Protein AF-A0A2Z1CH87-F1 (afdb_monomer)

Secondary structure (DSSP, 8-state):
---EEEEEEEPPTT-B-TTT--B--SSEEEEEE-TT--EEEE-HHHHHHHH-S-SSPPEESGGGGGGGBPPP----------------------------PPPPPPPHHHHHHHHHIIIII-TT-TT---HHHHHHHHHHHHHS---HHHHHHHHHHHHHHHHTTBTTSHHHHHHHHHHHHHHHHHHHTS-GGGTHHHHHHHHHHHHHS---HHHHHHHHHHHHHHTTT-TT-PPB-TTTTTT-B--HHHH--GGG--

Mean predicted aligned error: 9.62 Å

pLDDT: mean 85.05, std 17.97, range [31.58, 98.12]

Solvent-accessible surface area (backbone atoms only — not comparable to full-atom values): 15330 Å² total; per-residue (Å²): 136,66,68,43,87,61,30,29,32,67,47,61,90,86,32,42,18,74,86,78,67,44,75,54,86,56,67,56,39,35,35,29,28,40,88,89,65,54,76,47,39,28,47,73,70,56,40,42,71,77,62,44,76,73,93,58,87,64,52,57,56,53,65,26,39,59,66,29,42,46,79,75,80,72,81,79,76,87,82,78,86,88,82,87,86,80,90,82,82,93,73,94,74,90,82,77,91,73,68,85,74,75,79,76,69,63,56,69,70,56,46,52,50,49,39,46,44,32,68,73,61,34,75,86,29,58,81,40,64,47,74,69,45,49,50,44,46,51,41,28,73,74,70,74,46,60,60,66,68,62,48,50,54,50,21,51,50,38,50,52,21,47,76,62,33,23,36,74,6,67,67,39,48,41,33,45,46,11,47,48,51,54,42,51,54,54,40,74,76,34,60,81,95,66,24,61,67,49,52,51,51,48,54,44,32,28,62,59,45,49,59,53,46,70,54,38,47,51,50,43,60,56,41,58,64,48,41,76,76,38,87,83,60,73,60,56,34,40,64,66,41,66,83,54,34,76,56,69,86,75,69,62,62,86,82,78,76,123

Radius of gyration: 22.24 Å; Cα contacts (8 Å, |Δi|>4): 314; chains: 1; bounding box: 58×67×50 Å

Organism: Pseudomonas putida (NCBI:txid303)

Foldseek 3Di:
DDKEWAAKDAADPQAAAPQPRHGDPDRIFTWIADPVRDIGTHHPVRCCVRHNDHPDDGHHLHCLLVLFFDDDPPPDPDDDDDDDDDDDDDDDDDDDPDDPPQDDFDDLVLLLSLLCLLPPQLPLAPPSDDPLSVVQPVCCVVPVDGDPVSSRVSSVVLSVCVVQLALSHSLLSSNLSSVLVLLVVLLVQDDPVPNVLSVVVNNCCSLQSDDALVSLVVVQVSCVVVCVVDVPNGNTHSCSSPSHDYDPVSVDDPVPPD

Sequence (258 aa):
MTWSYLRRDFLPPLAICTFCRRPLHSEKGIVITDEDGTEAFAGPSCAKKHLGQPEERLLDVSRLALLVVAEEPALHNESAPSKASPTPEIGAGTSPTSRPQRPPLPPIDEVVQYVRLRCEAMNGFKFAVSKVLKLAHVEYKQSGEIEDDLRKQIGGAMRNAAANKSVLSPINVKRCIGLNHWLVEAVQHTSKDRREFLEQMQVHLHRFWMLTPKQMAAINRWGQHIRKRIDDFPLLDEEAFSGVILPEFMQRNPSSRR

Structure (mmCIF, N/CA/C/O backbone):
data_AF-A0A2Z1CH87-F1
#
_entry.id   AF-A0A2Z1CH87-F1
#
loop_
_atom_site.group_PDB
_atom_site.id
_atom_site.type_symbol
_atom_site.label_atom_id
_atom_site.label_alt_id
_atom_site.label_comp_id
_atom_site.label_asym_id
_atom_site.label_entity_id
_atom_site.label_seq_id
_atom_site.pdbx_PDB_ins_code
_atom_site.Cartn_x
_atom_site.Cartn_y
_atom_site.Cartn_z
_atom_site.occupancy
_atom_site.B_iso_or_equiv
_atom_site.auth_seq_id
_atom_site.auth_comp_id
_atom_site.auth_asym_id
_atom_site.auth_atom_id
_atom_site.pdbx_PDB_model_num
ATOM 1 N N . MET A 1 1 ? -20.993 -19.531 8.696 1.00 60.53 1 MET A N 1
ATOM 2 C CA . MET A 1 1 ? -19.877 -18.686 8.232 1.00 60.53 1 MET A CA 1
ATOM 3 C C . MET A 1 1 ? -20.413 -17.290 8.018 1.00 60.53 1 MET A C 1
ATOM 5 O O . MET A 1 1 ? -21.144 -17.063 7.054 1.00 60.53 1 MET A O 1
ATOM 9 N N . THR A 1 2 ? -20.125 -16.403 8.961 1.00 85.75 2 THR A N 1
ATOM 10 C CA . THR A 1 2 ? -20.504 -14.994 8.882 1.00 85.75 2 THR A CA 1
ATOM 11 C C . THR A 1 2 ? -19.390 -14.263 8.148 1.00 85.75 2 THR A C 1
ATOM 13 O O . THR A 1 2 ? -18.242 -14.291 8.576 1.00 85.75 2 THR A O 1
ATOM 16 N N . TRP A 1 3 ? -19.712 -13.672 7.003 1.00 93.12 3 TRP A N 1
ATOM 17 C CA . TRP A 1 3 ? -18.773 -12.842 6.251 1.00 93.12 3 TRP A CA 1
ATOM 18 C C . TRP A 1 3 ? -18.907 -11.390 6.708 1.00 93.12 3 TRP A C 1
ATOM 20 O O . TRP A 1 3 ? -20.005 -10.955 7.049 1.00 93.12 3 TRP A O 1
ATOM 30 N N . SER A 1 4 ? -17.823 -10.624 6.659 1.00 91.19 4 SER A N 1
ATOM 31 C CA . SER A 1 4 ? -17.822 -9.183 6.924 1.00 91.19 4 SER A CA 1
ATOM 32 C C . SER A 1 4 ? -17.003 -8.427 5.880 1.00 91.19 4 SER A C 1
ATOM 34 O O . SER A 1 4 ? -16.176 -8.996 5.160 1.00 91.19 4 SER A O 1
ATOM 36 N N . TYR A 1 5 ? -17.272 -7.127 5.742 1.00 92.25 5 TYR A N 1
ATOM 37 C CA . TYR A 1 5 ? -16.500 -6.275 4.847 1.00 92.25 5 TYR A CA 1
ATOM 38 C C . TYR A 1 5 ? -15.076 -6.092 5.372 1.00 92.25 5 TYR A C 1
ATOM 40 O O . TYR A 1 5 ? -14.892 -5.700 6.519 1.00 92.25 5 TYR A O 1
ATOM 48 N N . LEU A 1 6 ? -14.077 -6.275 4.506 1.00 89.38 6 LEU A N 1
ATOM 49 C CA . LEU A 1 6 ? -12.686 -5.999 4.850 1.00 89.38 6 LEU A CA 1
ATOM 50 C C . LEU A 1 6 ? -12.194 -4.727 4.153 1.00 89.38 6 LEU A C 1
ATOM 52 O O . LEU A 1 6 ? -11.954 -3.710 4.802 1.00 89.38 6 LEU A O 1
ATOM 56 N N . ARG A 1 7 ? -12.063 -4.739 2.825 1.00 91.88 7 ARG A N 1
ATOM 57 C CA . ARG A 1 7 ? -11.506 -3.611 2.054 1.00 91.88 7 ARG A CA 1
ATOM 58 C C . ARG A 1 7 ? -11.985 -3.620 0.605 1.00 91.88 7 ARG A C 1
ATOM 60 O O . ARG A 1 7 ? -12.669 -4.541 0.171 1.00 91.88 7 ARG A O 1
ATOM 67 N N . ARG A 1 8 ? -11.620 -2.592 -0.155 1.00 91.19 8 ARG A N 1
ATOM 68 C CA . ARG A 1 8 ? -11.620 -2.619 -1.619 1.00 91.19 8 ARG A CA 1
ATOM 69 C C . ARG A 1 8 ? -10.193 -2.780 -2.108 1.00 91.19 8 ARG A C 1
ATOM 71 O O . ARG A 1 8 ? -9.298 -2.089 -1.624 1.00 91.19 8 ARG A O 1
ATOM 78 N N . ASP A 1 9 ? -10.007 -3.681 -3.056 1.00 89.62 9 ASP A N 1
ATOM 79 C CA . ASP A 1 9 ? -8.691 -4.049 -3.564 1.00 89.62 9 ASP A CA 1
ATOM 80 C C . ASP A 1 9 ? -8.775 -4.454 -5.037 1.00 89.62 9 ASP A C 1
ATOM 82 O O . ASP A 1 9 ? -9.877 -4.607 -5.582 1.00 89.62 9 ASP A O 1
ATOM 86 N N . PHE A 1 10 ? -7.616 -4.621 -5.666 1.00 85.62 10 PHE A N 1
ATOM 87 C CA . PHE A 1 10 ? -7.523 -5.224 -6.988 1.00 85.62 10 PHE A CA 1
ATOM 88 C C . PHE A 1 10 ? -7.924 -6.697 -6.934 1.00 85.62 10 PHE A C 1
ATOM 90 O O . PHE A 1 10 ? -7.636 -7.416 -5.975 1.00 85.62 10 PHE A O 1
ATOM 97 N N . LEU A 1 11 ? -8.632 -7.136 -7.967 1.00 85.75 11 LEU A N 1
ATOM 98 C CA . LEU A 1 11 ? -9.073 -8.509 -8.110 1.00 85.75 11 LEU A CA 1
ATOM 99 C C . LEU A 1 11 ? -7.981 -9.327 -8.801 1.00 85.75 11 LEU A C 1
ATOM 101 O O . LEU A 1 11 ? -7.468 -8.898 -9.832 1.00 85.75 11 LEU A O 1
ATOM 105 N N . PRO A 1 12 ? -7.626 -10.512 -8.275 1.00 82.62 12 PRO A N 1
ATOM 106 C CA . PRO A 1 12 ? -6.734 -11.409 -8.990 1.00 82.62 12 PRO A CA 1
ATOM 107 C C . PRO A 1 12 ? -7.396 -11.911 -10.286 1.00 82.62 12 PRO A C 1
ATOM 109 O O . PRO A 1 12 ? -8.630 -11.911 -10.395 1.00 82.62 12 PRO A O 1
ATOM 112 N N . PRO A 1 13 ? -6.603 -12.420 -11.247 1.00 80.06 13 PRO A N 1
ATOM 113 C CA . PRO A 1 13 ? -7.143 -13.073 -12.429 1.00 80.06 13 PRO A CA 1
ATOM 114 C C . PRO A 1 13 ? -8.142 -14.167 -12.043 1.00 80.06 13 PRO A C 1
ATOM 116 O O . PRO A 1 13 ? -7.891 -14.956 -11.131 1.00 80.06 13 PRO A O 1
ATOM 119 N N . LEU A 1 14 ? -9.271 -14.222 -12.753 1.00 84.44 14 LEU A N 1
ATOM 120 C CA . LEU A 1 14 ? -10.351 -15.187 -12.509 1.00 84.44 14 LEU A CA 1
ATOM 121 C C . LEU A 1 14 ? -10.992 -15.072 -11.116 1.00 84.44 14 LEU A C 1
ATOM 123 O O . LEU A 1 14 ? -11.554 -16.051 -10.621 1.00 84.44 14 LEU A O 1
ATOM 127 N N . ALA A 1 15 ? -10.944 -13.899 -10.477 1.00 90.38 15 ALA A N 1
ATOM 128 C CA . ALA A 1 15 ? -11.674 -13.678 -9.238 1.00 90.38 15 ALA A CA 1
ATOM 129 C C . ALA A 1 15 ? -13.165 -14.003 -9.418 1.00 90.38 15 ALA A C 1
ATOM 131 O O . ALA A 1 15 ? -13.820 -13.556 -10.361 1.00 90.38 15 ALA A O 1
ATOM 132 N N . ILE A 1 16 ? -13.715 -14.778 -8.487 1.00 93.81 16 ILE A N 1
ATOM 133 C CA . ILE A 1 16 ? -15.114 -15.205 -8.494 1.00 93.81 16 ILE A CA 1
ATOM 134 C C . ILE A 1 16 ? -15.799 -14.648 -7.254 1.00 93.81 16 ILE A C 1
ATOM 136 O O . ILE A 1 16 ? -15.239 -14.650 -6.160 1.00 93.81 16 ILE A O 1
ATOM 140 N N . CYS A 1 17 ? -17.041 -14.197 -7.413 1.00 95.06 17 CYS A N 1
ATOM 141 C CA . CYS A 1 17 ? -17.840 -13.763 -6.279 1.00 95.06 17 CYS A CA 1
ATOM 142 C C . CYS A 1 17 ? -18.203 -14.947 -5.372 1.00 95.06 17 CYS A C 1
ATOM 144 O O . CYS A 1 17 ? -18.853 -15.893 -5.821 1.00 95.06 17 CYS A O 1
ATOM 146 N N . THR A 1 18 ? -17.905 -14.844 -4.076 1.00 95.81 18 THR A N 1
ATOM 147 C CA . THR A 1 18 ? -18.246 -15.852 -3.058 1.00 95.81 18 THR A CA 1
ATOM 148 C C . THR A 1 18 ? -19.737 -16.195 -3.032 1.00 95.81 18 THR A C 1
ATOM 150 O O . THR A 1 18 ? -20.098 -17.358 -2.869 1.00 95.81 18 THR A O 1
ATOM 153 N N . PHE A 1 19 ? -20.610 -15.203 -3.237 1.00 95.00 19 PHE A N 1
ATOM 154 C CA . PHE A 1 19 ? -22.057 -15.370 -3.077 1.00 95.00 19 PHE A CA 1
ATOM 155 C C . PHE A 1 19 ? -22.764 -15.911 -4.322 1.00 95.00 19 PHE A C 1
ATOM 157 O O . PHE A 1 19 ? -23.594 -16.806 -4.213 1.00 95.00 19 PHE A O 1
ATOM 164 N N . CYS A 1 20 ? -22.458 -15.378 -5.510 1.00 94.19 20 CYS A N 1
ATOM 165 C CA . CYS A 1 20 ? -23.157 -15.761 -6.744 1.00 94.19 20 CYS A CA 1
ATOM 166 C C . CYS A 1 20 ? -22.343 -16.678 -7.662 1.00 94.19 20 CYS A C 1
ATOM 168 O O . CYS A 1 20 ? -22.853 -17.089 -8.701 1.00 94.19 20 CYS A O 1
ATOM 170 N N . ARG A 1 21 ? -21.085 -16.974 -7.302 1.00 94.88 21 ARG A N 1
ATOM 171 C CA . ARG A 1 21 ? -20.146 -17.826 -8.052 1.00 94.88 21 ARG A CA 1
ATOM 172 C C . ARG A 1 21 ? -19.890 -17.390 -9.499 1.00 94.88 21 ARG A C 1
ATOM 174 O O . ARG A 1 21 ? -19.328 -18.150 -10.279 1.00 94.88 21 ARG A O 1
ATOM 181 N N . ARG A 1 22 ? -20.255 -16.156 -9.858 1.00 93.38 22 ARG A N 1
ATOM 182 C CA . ARG A 1 22 ? -19.950 -15.567 -11.166 1.00 93.38 22 ARG A CA 1
ATOM 183 C C . ARG A 1 22 ? -18.559 -14.926 -11.160 1.00 93.38 22 ARG A C 1
ATOM 185 O O . ARG A 1 22 ? -18.167 -14.391 -10.114 1.00 93.38 22 ARG A O 1
ATOM 192 N N . PRO A 1 23 ? -17.846 -14.932 -12.300 1.00 92.38 23 PRO A N 1
ATOM 193 C CA . PRO A 1 23 ? -16.618 -14.166 -12.460 1.00 92.38 23 PRO A CA 1
ATOM 194 C C . PRO A 1 23 ? -16.848 -12.678 -12.178 1.00 92.38 23 PRO A C 1
ATOM 196 O O . PRO A 1 23 ? -17.880 -12.108 -12.543 1.00 92.38 23 PRO A O 1
ATOM 199 N N . LEU A 1 24 ? -15.887 -12.055 -11.507 1.00 91.38 24 LEU A N 1
ATOM 200 C CA . LEU A 1 24 ? -15.832 -10.617 -11.305 1.00 91.38 24 LEU A CA 1
ATOM 201 C C . LEU A 1 24 ? -14.995 -10.018 -12.436 1.00 91.38 24 LEU A C 1
ATOM 203 O O . LEU A 1 24 ? -13.806 -10.288 -12.540 1.00 91.38 24 LEU A O 1
ATOM 207 N N . HIS A 1 25 ? -15.645 -9.236 -13.297 1.00 82.19 25 HIS A N 1
ATOM 208 C CA . HIS A 1 25 ? -15.020 -8.653 -14.489 1.00 82.19 25 HIS A CA 1
ATOM 209 C C . HIS A 1 25 ? -14.428 -7.259 -14.260 1.00 82.19 25 HIS A C 1
ATOM 211 O O . HIS A 1 25 ? -13.756 -6.735 -15.138 1.00 82.19 25 HIS A O 1
ATOM 217 N N . SER A 1 26 ? -14.703 -6.631 -13.115 1.00 80.88 26 SER A N 1
ATOM 218 C CA . SER A 1 26 ? -14.025 -5.392 -12.743 1.00 80.88 26 SER A CA 1
ATOM 219 C C . SER A 1 26 ? -12.602 -5.696 -12.279 1.00 80.88 26 SER A C 1
ATOM 221 O O . SER A 1 26 ? -12.363 -6.726 -11.664 1.00 80.88 26 SER A O 1
ATOM 223 N N . GLU A 1 27 ? -11.667 -4.775 -12.494 1.00 76.62 27 GLU A N 1
ATOM 224 C CA . GLU A 1 27 ? -10.290 -4.904 -11.980 1.00 76.62 27 GLU A CA 1
ATOM 225 C C . GLU A 1 27 ? -10.205 -4.735 -10.462 1.00 76.62 27 GLU A C 1
ATOM 227 O O . GLU A 1 27 ? -9.239 -5.134 -9.824 1.00 76.62 27 GLU A O 1
ATOM 232 N N . LYS A 1 28 ? -11.238 -4.134 -9.866 1.00 86.50 28 LYS A N 1
ATOM 233 C CA . LYS A 1 28 ? -11.356 -3.894 -8.429 1.00 86.50 28 LYS A CA 1
ATOM 234 C C . LYS A 1 28 ? -12.619 -4.514 -7.869 1.00 86.50 28 LYS A C 1
ATOM 236 O O . LYS A 1 28 ? -13.659 -4.547 -8.533 1.00 86.50 28 LYS A O 1
ATOM 241 N N . GLY A 1 29 ? -12.557 -4.950 -6.623 1.00 89.19 29 GLY A N 1
ATOM 242 C CA . GLY A 1 29 ? -13.664 -5.614 -5.953 1.00 89.19 29 GLY A CA 1
ATOM 243 C C . GLY A 1 29 ? -13.664 -5.381 -4.455 1.00 89.19 29 GLY A C 1
ATOM 244 O O . GLY A 1 29 ? -12.816 -4.677 -3.908 1.00 89.19 29 GLY A O 1
ATOM 245 N N . ILE A 1 30 ? -14.670 -5.948 -3.795 1.00 93.50 30 ILE A N 1
ATOM 246 C CA . ILE A 1 30 ? -14.788 -5.910 -2.342 1.00 93.50 30 ILE A CA 1
ATOM 247 C C . ILE A 1 30 ? -14.172 -7.192 -1.801 1.00 93.50 30 ILE A C 1
ATOM 249 O O . ILE A 1 30 ? -14.633 -8.284 -2.130 1.00 93.50 30 ILE A O 1
ATOM 253 N N . VAL A 1 31 ? -13.149 -7.038 -0.971 1.00 93.69 31 VAL A N 1
ATOM 254 C CA . VAL A 1 31 ? -12.590 -8.117 -0.164 1.00 93.69 31 VAL A CA 1
ATOM 255 C C . VAL A 1 31 ? -13.451 -8.263 1.081 1.00 93.69 31 VAL A C 1
ATOM 257 O O . VAL A 1 31 ? -13.752 -7.278 1.766 1.00 93.69 31 VAL A O 1
ATOM 260 N N . ILE A 1 32 ? -13.848 -9.495 1.356 1.00 94.38 32 ILE A N 1
ATOM 261 C CA . ILE A 1 32 ? -14.603 -9.901 2.537 1.00 94.38 32 ILE A CA 1
ATOM 262 C C . ILE A 1 32 ? -13.777 -10.913 3.325 1.00 94.38 32 ILE A C 1
ATOM 264 O O . ILE A 1 32 ? -12.946 -11.609 2.743 1.00 94.38 32 ILE A O 1
ATOM 268 N N . THR A 1 33 ? -14.004 -10.991 4.629 1.00 93.25 33 THR A N 1
ATOM 269 C CA . THR A 1 33 ? -13.345 -11.965 5.509 1.00 93.25 33 THR A CA 1
ATOM 270 C C . THR A 1 33 ? -14.380 -12.757 6.284 1.00 93.25 33 THR A C 1
ATOM 272 O O . THR A 1 33 ? -15.452 -12.231 6.588 1.00 93.25 33 THR A O 1
ATOM 275 N N . ASP A 1 34 ? -14.074 -14.013 6.578 1.00 92.00 34 ASP A N 1
ATOM 276 C CA . ASP A 1 34 ? -14.806 -14.790 7.575 1.00 92.00 34 ASP A CA 1
ATOM 277 C C . ASP A 1 34 ? -14.156 -14.661 8.965 1.00 92.00 34 ASP A C 1
ATOM 279 O O . ASP A 1 34 ? -13.188 -13.914 9.153 1.00 92.00 34 ASP A O 1
ATOM 283 N N . GLU A 1 35 ? -14.728 -15.369 9.939 1.00 86.81 35 GLU A N 1
ATOM 284 C CA . GLU A 1 35 ? -14.284 -15.419 11.339 1.00 86.81 35 GLU A CA 1
ATOM 285 C C . GLU A 1 35 ? -12.883 -16.040 11.498 1.00 86.81 35 GLU A C 1
ATOM 287 O O . GLU A 1 35 ? -12.148 -15.666 12.413 1.00 86.81 35 GLU A O 1
ATOM 292 N N . ASP A 1 36 ? -12.481 -16.919 10.575 1.00 86.44 36 ASP A N 1
ATOM 293 C CA . ASP A 1 36 ? -11.166 -17.571 10.556 1.00 86.44 36 ASP A CA 1
ATOM 294 C C . ASP A 1 36 ? -10.081 -16.688 9.907 1.00 86.44 36 ASP A C 1
ATOM 296 O O . ASP A 1 36 ? -8.891 -17.012 9.932 1.00 86.44 36 ASP A O 1
ATOM 300 N N . GLY A 1 37 ? -10.474 -15.541 9.341 1.00 83.62 37 GLY A N 1
ATOM 301 C CA . GLY A 1 37 ? -9.583 -14.624 8.634 1.00 83.62 37 GLY A CA 1
ATOM 302 C C . GLY A 1 37 ? -9.334 -15.006 7.174 1.00 83.62 37 GLY A C 1
ATOM 303 O O . GLY A 1 37 ? -8.414 -14.467 6.555 1.00 83.62 37 GLY A O 1
ATOM 304 N N . THR A 1 38 ? -10.126 -15.923 6.615 1.00 89.88 38 THR A N 1
ATOM 305 C CA . THR A 1 38 ? -10.056 -16.289 5.201 1.00 89.88 38 THR A CA 1
ATOM 306 C C . THR A 1 38 ? -10.601 -15.145 4.362 1.00 89.88 38 THR A C 1
ATOM 308 O O . THR A 1 38 ? -11.760 -14.752 4.494 1.00 89.88 38 THR A O 1
ATOM 311 N N . GLU A 1 39 ? -9.774 -14.619 3.462 1.00 93.25 39 GLU A N 1
ATOM 312 C CA . GLU A 1 39 ? -10.188 -13.575 2.530 1.00 93.25 39 GLU A CA 1
ATOM 313 C C . GLU A 1 39 ? -10.868 -14.167 1.291 1.00 93.25 39 GLU A C 1
ATOM 315 O O . GLU A 1 39 ? -10.423 -15.163 0.718 1.00 93.25 39 GLU A O 1
ATOM 320 N N . ALA A 1 40 ? -11.936 -13.516 0.839 1.00 94.00 40 ALA A N 1
ATOM 321 C CA . ALA A 1 40 ? -12.615 -13.834 -0.409 1.00 94.00 40 ALA A CA 1
ATOM 322 C C . ALA A 1 40 ? -13.140 -12.560 -1.091 1.00 94.00 40 ALA A C 1
ATOM 324 O O . ALA A 1 40 ? -13.029 -11.458 -0.552 1.00 94.00 40 ALA A O 1
ATOM 325 N N . PHE A 1 41 ? -13.728 -12.695 -2.282 1.00 95.12 41 PHE A N 1
ATOM 326 C CA . PHE A 1 41 ? -14.167 -11.550 -3.083 1.00 95.12 41 PHE A CA 1
ATOM 327 C C . PHE A 1 41 ? -15.676 -11.531 -3.298 1.00 95.12 41 PHE A C 1
ATOM 329 O O . PHE A 1 41 ? -16.320 -12.552 -3.543 1.00 95.12 41 PHE A O 1
ATOM 336 N N . ALA A 1 42 ? -16.259 -10.337 -3.281 1.00 94.19 42 ALA A N 1
ATOM 337 C CA . ALA A 1 42 ? -17.658 -10.125 -3.603 1.00 94.19 42 ALA A CA 1
ATOM 338 C C . ALA A 1 42 ? -17.850 -8.958 -4.574 1.00 94.19 42 ALA A C 1
ATOM 340 O O . ALA A 1 42 ? -17.205 -7.912 -4.482 1.00 94.19 42 ALA A O 1
ATOM 341 N N . GLY A 1 43 ? -18.800 -9.131 -5.497 1.00 91.88 43 GLY A N 1
ATOM 342 C CA . GLY A 1 43 ? -19.278 -8.031 -6.327 1.00 91.88 43 GLY A CA 1
ATOM 343 C C . GLY A 1 43 ? -20.069 -7.025 -5.476 1.00 91.88 43 GLY A C 1
ATOM 344 O O . GLY A 1 43 ? -20.747 -7.453 -4.537 1.00 91.88 43 GLY A O 1
ATOM 345 N N . PRO A 1 44 ? -20.066 -5.718 -5.804 1.00 90.50 44 PRO A N 1
ATOM 346 C CA . PRO A 1 44 ? -20.681 -4.678 -4.970 1.00 90.50 44 PRO A CA 1
ATOM 347 C C . PRO A 1 44 ? -22.146 -4.946 -4.608 1.00 90.50 44 PRO A C 1
ATOM 349 O O . PRO A 1 44 ? -22.535 -4.841 -3.446 1.00 90.50 44 PRO A O 1
ATOM 352 N N . SER A 1 45 ? -22.949 -5.363 -5.589 1.00 91.25 45 SER A N 1
ATOM 353 C CA . SER A 1 45 ? -24.366 -5.680 -5.385 1.00 91.25 45 SER A CA 1
ATOM 354 C C . SER A 1 45 ? -24.568 -6.917 -4.508 1.00 91.25 45 SER A C 1
ATOM 356 O O . SER A 1 45 ? -25.482 -6.945 -3.689 1.00 91.25 45 SER A O 1
ATOM 358 N N . CYS A 1 46 ? -23.712 -7.935 -4.657 1.00 93.12 46 CYS A N 1
ATOM 359 C CA . CYS A 1 46 ? -23.786 -9.148 -3.843 1.00 93.12 46 CYS A CA 1
ATOM 360 C C . CYS A 1 46 ? -23.370 -8.857 -2.400 1.00 93.12 46 CYS A C 1
ATOM 362 O O . CYS A 1 46 ? -24.082 -9.246 -1.482 1.00 93.12 46 CYS A O 1
ATOM 364 N N . ALA A 1 47 ? -22.279 -8.116 -2.197 1.00 93.12 47 ALA A N 1
ATOM 365 C CA . ALA A 1 47 ? -21.855 -7.700 -0.867 1.00 93.12 47 ALA A CA 1
ATOM 366 C C . ALA A 1 47 ? -22.966 -6.904 -0.168 1.00 93.12 47 ALA A C 1
ATOM 368 O O . ALA A 1 47 ? -23.387 -7.282 0.917 1.00 93.12 47 ALA A O 1
ATOM 369 N N . LYS A 1 48 ? -23.555 -5.902 -0.839 1.00 92.75 48 LYS A N 1
ATOM 370 C CA . LYS A 1 48 ? -24.667 -5.120 -0.275 1.00 92.75 48 LYS A CA 1
ATOM 371 C C . LYS A 1 48 ? -25.882 -5.982 0.082 1.00 92.75 48 LYS A C 1
ATOM 373 O O . LYS A 1 48 ? -26.510 -5.755 1.109 1.00 92.75 48 LYS A O 1
ATOM 378 N N . LYS A 1 49 ? -26.222 -6.961 -0.763 1.00 93.75 49 LYS A N 1
ATOM 379 C CA . LYS A 1 49 ? -27.364 -7.861 -0.542 1.00 93.75 49 LYS A CA 1
ATOM 380 C C . LYS A 1 49 ? -27.150 -8.802 0.647 1.00 93.75 49 LYS A C 1
ATOM 382 O O . LYS A 1 49 ? -28.103 -9.070 1.366 1.00 93.75 49 LYS A O 1
ATOM 387 N N . HIS A 1 50 ? -25.939 -9.330 0.813 1.00 93.44 50 HIS A N 1
ATOM 388 C CA . HIS A 1 50 ? -25.648 -10.370 1.804 1.00 93.44 50 HIS A CA 1
ATOM 389 C C . HIS A 1 50 ? -25.089 -9.829 3.125 1.00 93.44 50 HIS A C 1
ATOM 391 O O . HIS A 1 50 ? -25.280 -10.467 4.151 1.00 93.44 50 HIS A O 1
ATOM 397 N N . LEU A 1 51 ? -24.422 -8.673 3.101 1.00 93.12 51 LEU A N 1
ATOM 398 C CA . LEU A 1 51 ? -23.748 -8.064 4.254 1.00 93.12 51 LEU A CA 1
ATOM 399 C C . LEU A 1 51 ? -24.393 -6.748 4.707 1.00 93.12 51 LEU A C 1
ATOM 401 O O . LEU A 1 51 ? -23.979 -6.178 5.707 1.00 93.12 51 LEU A O 1
ATOM 405 N N . GLY A 1 52 ? -25.365 -6.222 3.957 1.00 91.12 52 GLY A N 1
ATOM 406 C CA . GLY A 1 52 ? -25.921 -4.893 4.206 1.00 91.12 52 GLY A CA 1
ATOM 407 C C . GLY A 1 52 ? -24.977 -3.765 3.778 1.00 91.12 52 GLY A C 1
ATOM 408 O O . GLY A 1 52 ? -24.087 -3.950 2.941 1.00 91.12 52 GLY A O 1
ATOM 409 N N . GLN A 1 53 ? -25.204 -2.560 4.306 1.00 87.94 53 GLN A N 1
ATOM 410 C CA . GLN A 1 53 ? -24.265 -1.452 4.117 1.00 87.94 53 GLN A CA 1
ATOM 411 C C . GLN A 1 53 ? -23.089 -1.603 5.086 1.00 87.94 53 GLN A C 1
ATOM 413 O O . GLN A 1 53 ? -23.309 -2.014 6.221 1.00 87.94 53 GLN A O 1
ATOM 418 N N . PRO A 1 54 ? -21.859 -1.280 4.659 1.00 85.12 54 PRO A N 1
ATOM 419 C CA . PRO A 1 54 ? -20.736 -1.270 5.579 1.00 85.12 54 PRO A CA 1
ATOM 420 C C . PRO A 1 54 ? -20.947 -0.174 6.631 1.00 85.12 54 PRO A C 1
ATOM 422 O O . PRO A 1 54 ? -21.332 0.944 6.285 1.00 85.12 54 PRO A O 1
ATOM 425 N N . GLU A 1 55 ? -20.689 -0.507 7.894 1.00 78.62 55 GLU A N 1
ATOM 426 C CA . GLU A 1 55 ? -20.799 0.422 9.030 1.00 78.62 55 GLU A CA 1
ATOM 427 C C . GLU A 1 55 ? -19.805 1.584 8.901 1.00 78.62 55 GLU A C 1
ATOM 429 O O . GLU A 1 55 ? -20.108 2.721 9.254 1.00 78.62 55 GLU A O 1
ATOM 434 N N . GLU A 1 56 ? -18.649 1.312 8.291 1.00 76.00 56 GLU A N 1
ATOM 435 C CA . GLU A 1 56 ? -17.591 2.284 8.052 1.00 76.00 56 GLU A CA 1
ATOM 436 C C . GLU A 1 56 ? -17.198 2.369 6.575 1.00 76.00 56 GLU A C 1
ATOM 438 O O . GLU A 1 56 ? -17.409 1.462 5.760 1.00 76.00 56 GLU A O 1
ATOM 443 N N . ARG A 1 57 ? -16.547 3.474 6.205 1.00 82.31 57 ARG A N 1
ATOM 444 C CA . ARG A 1 57 ? -15.980 3.615 4.866 1.00 82.31 57 ARG A CA 1
ATOM 445 C C . ARG A 1 57 ? -14.871 2.583 4.661 1.00 82.31 57 ARG A C 1
ATOM 447 O O . ARG A 1 57 ? -13.829 2.635 5.305 1.00 82.31 57 ARG A O 1
ATOM 454 N N . LEU A 1 58 ? -15.060 1.704 3.678 1.00 85.50 58 LEU A N 1
ATOM 455 C CA . LEU A 1 58 ? -14.056 0.698 3.337 1.00 85.50 58 LEU A CA 1
ATOM 456 C C . LEU A 1 58 ? -12.734 1.338 2.917 1.00 85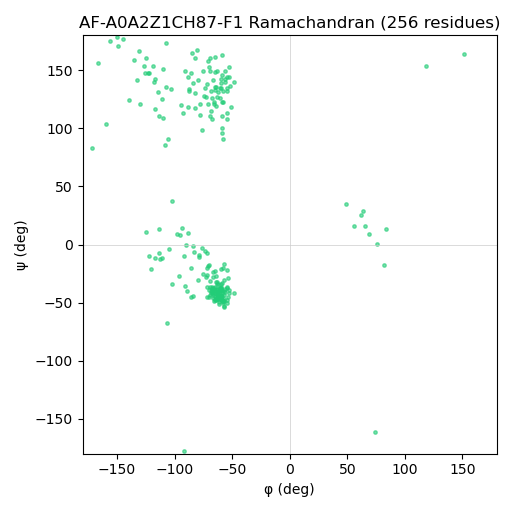.50 58 LEU A C 1
ATOM 458 O O . LEU A 1 58 ? -12.702 2.247 2.079 1.00 85.50 58 LEU A O 1
ATOM 462 N N . LEU A 1 59 ? -11.643 0.790 3.453 1.00 85.00 59 LEU A N 1
ATOM 463 C CA . LEU A 1 59 ? -10.294 1.073 2.992 1.00 85.00 59 LEU A CA 1
ATOM 464 C C . LEU A 1 59 ? -10.186 0.713 1.508 1.00 85.00 59 LEU A C 1
ATOM 466 O O . LEU A 1 59 ? -10.446 -0.426 1.134 1.00 85.00 59 LEU A O 1
ATOM 470 N N . ASP A 1 60 ? -9.812 1.676 0.671 1.00 87.62 60 ASP A N 1
ATOM 471 C CA . ASP A 1 60 ? -9.661 1.475 -0.769 1.00 87.62 60 ASP A CA 1
ATOM 472 C C . ASP A 1 60 ? -8.177 1.423 -1.136 1.00 87.62 60 ASP A C 1
ATOM 474 O O . ASP A 1 60 ? -7.541 2.451 -1.378 1.00 87.62 60 ASP A O 1
ATOM 478 N N . VAL A 1 61 ? -7.625 0.208 -1.116 1.00 87.19 61 VAL A N 1
ATOM 479 C CA . VAL A 1 61 ? -6.219 -0.064 -1.442 1.00 87.19 61 VAL A CA 1
ATOM 480 C C . VAL A 1 61 ? -5.963 0.152 -2.931 1.00 87.19 61 VAL A C 1
ATOM 482 O O . VAL A 1 61 ? -4.899 0.648 -3.301 1.00 87.19 61 VAL A O 1
ATOM 485 N N . SER A 1 62 ? -6.967 -0.102 -3.779 1.00 83.88 62 SER A N 1
ATOM 486 C CA . SER A 1 62 ? -6.828 0.033 -5.233 1.00 83.88 62 SER A CA 1
ATOM 487 C C . SER A 1 62 ? -6.460 1.456 -5.666 1.00 83.88 62 SER A C 1
ATOM 489 O O . SER A 1 62 ? -5.656 1.667 -6.570 1.00 83.88 62 SER A O 1
ATOM 491 N N . ARG A 1 63 ? -6.954 2.471 -4.945 1.00 88.75 63 ARG A N 1
ATOM 492 C CA . ARG A 1 63 ? -6.628 3.878 -5.226 1.00 88.75 63 ARG A CA 1
ATOM 493 C C . ARG A 1 63 ? -5.187 4.258 -4.904 1.00 88.75 63 ARG A C 1
ATOM 495 O O . ARG A 1 63 ? -4.727 5.291 -5.381 1.00 88.75 63 ARG A O 1
ATOM 502 N N . LEU A 1 64 ? -4.478 3.471 -4.097 1.00 91.12 64 LEU A N 1
ATOM 503 C CA . LEU A 1 64 ? -3.102 3.783 -3.711 1.00 91.12 64 LEU A CA 1
ATOM 504 C C . LEU A 1 64 ? -2.125 3.590 -4.873 1.00 91.12 64 LEU A C 1
ATOM 506 O O . LEU A 1 64 ? -1.115 4.286 -4.926 1.00 91.12 64 LEU A O 1
ATOM 510 N N . ALA A 1 65 ? -2.457 2.716 -5.828 1.00 88.94 65 ALA A N 1
ATOM 511 C CA . ALA A 1 65 ? -1.710 2.536 -7.071 1.00 88.94 65 ALA A CA 1
ATOM 512 C C . ALA A 1 65 ? -1.580 3.836 -7.879 1.00 88.94 65 ALA A C 1
ATOM 514 O O . ALA A 1 65 ? -0.556 4.045 -8.520 1.00 88.94 65 ALA A O 1
ATOM 515 N N . LEU A 1 66 ? -2.560 4.741 -7.784 1.00 90.38 66 LEU A N 1
ATOM 516 C CA . LEU A 1 66 ? -2.548 6.027 -8.488 1.00 90.38 66 LEU A CA 1
ATOM 517 C C . LEU A 1 66 ? -1.534 7.023 -7.907 1.00 90.38 66 LEU A C 1
ATOM 519 O O . LEU A 1 66 ? -1.131 7.952 -8.590 1.00 90.38 66 LEU A O 1
ATOM 523 N N . LEU A 1 67 ? -1.090 6.839 -6.658 1.00 92.75 67 LEU A N 1
ATOM 524 C CA . LEU A 1 67 ? -0.186 7.779 -5.974 1.00 92.75 67 LEU A CA 1
ATOM 525 C C . LEU A 1 67 ? 1.264 7.731 -6.474 1.00 92.75 67 LEU A C 1
ATOM 527 O O . LEU A 1 67 ? 2.103 8.486 -5.980 1.00 92.75 67 LEU A O 1
ATOM 531 N N . VAL A 1 68 ? 1.564 6.793 -7.368 1.00 93.50 68 VAL A N 1
ATOM 532 C CA . VAL A 1 68 ? 2.888 6.582 -7.966 1.00 93.50 68 VAL A CA 1
ATOM 533 C C . VAL A 1 68 ? 2.829 6.608 -9.492 1.00 93.50 68 VAL A C 1
ATOM 535 O O . VAL A 1 68 ? 3.795 6.223 -10.140 1.00 93.50 68 VAL A O 1
ATOM 538 N N . VAL A 1 69 ? 1.697 7.020 -10.063 1.00 93.31 69 VAL A N 1
ATOM 539 C CA . VAL A 1 69 ? 1.532 7.216 -11.505 1.00 93.31 69 VAL A CA 1
ATOM 540 C C . VAL A 1 69 ? 1.969 8.634 -11.841 1.00 93.31 69 VAL A C 1
ATOM 542 O O . VAL A 1 69 ? 1.604 9.573 -11.136 1.00 93.31 69 VAL A O 1
ATOM 545 N N . ALA A 1 70 ? 2.769 8.780 -12.894 1.00 91.00 70 ALA A N 1
ATOM 546 C CA . ALA A 1 70 ? 3.139 10.087 -13.408 1.00 91.00 70 ALA A CA 1
ATOM 547 C C . ALA A 1 70 ? 1.884 10.792 -13.935 1.00 91.00 70 ALA A C 1
ATOM 549 O O . ALA A 1 70 ? 1.099 10.194 -14.672 1.00 91.00 70 ALA A O 1
ATOM 550 N N . GLU A 1 71 ? 1.697 12.059 -13.572 1.00 83.38 71 GLU A N 1
ATOM 551 C CA . GLU A 1 71 ? 0.676 12.881 -14.215 1.00 83.38 71 GLU A CA 1
ATOM 552 C C . GLU A 1 71 ? 1.045 13.025 -15.696 1.00 83.38 71 GLU A C 1
ATOM 554 O O . GLU A 1 71 ? 2.179 13.384 -16.030 1.00 83.38 71 GLU A O 1
ATOM 559 N N . GLU A 1 72 ? 0.112 12.713 -16.600 1.00 63.31 72 GLU A N 1
ATOM 560 C CA . GLU A 1 72 ? 0.311 13.055 -18.005 1.00 63.31 72 GLU A CA 1
ATOM 561 C C . GLU A 1 72 ? 0.460 14.577 -18.100 1.00 63.31 72 GLU A C 1
ATOM 563 O O . GLU A 1 72 ? -0.323 15.299 -17.472 1.00 63.31 72 GLU A O 1
ATOM 568 N N . PRO A 1 73 ? 1.441 15.101 -18.859 1.00 46.00 73 PRO A N 1
ATOM 569 C CA . PRO A 1 73 ? 1.491 16.526 -19.113 1.00 46.00 73 PRO A CA 1
ATOM 570 C C . PRO A 1 73 ? 0.180 16.895 -19.800 1.00 46.00 73 PRO A C 1
ATOM 572 O O . PRO A 1 73 ? -0.072 16.483 -20.933 1.00 46.00 73 PRO A O 1
ATOM 575 N N . ALA A 1 74 ? -0.673 17.633 -19.089 1.00 41.62 74 ALA A N 1
ATOM 576 C CA . ALA A 1 74 ? -1.885 18.177 -19.660 1.00 41.62 74 ALA A CA 1
ATOM 577 C C . ALA A 1 74 ? -1.485 18.907 -20.946 1.00 41.62 74 ALA A C 1
ATOM 579 O O . ALA A 1 74 ? -0.695 19.852 -20.913 1.00 41.62 74 ALA A O 1
ATOM 580 N N . LEU A 1 75 ? -1.998 18.450 -22.089 1.00 37.84 75 LEU A N 1
ATOM 581 C CA . LEU A 1 75 ? -1.980 19.248 -23.305 1.00 37.84 75 LEU A CA 1
ATOM 582 C C . LEU A 1 75 ? -2.744 20.528 -22.964 1.00 37.84 75 LEU A C 1
ATOM 584 O O . LEU A 1 75 ? -3.969 20.520 -22.854 1.00 37.84 75 LEU A O 1
ATOM 588 N N . HIS A 1 76 ? -2.001 21.597 -22.683 1.00 36.38 76 HIS A N 1
ATOM 589 C CA . HIS A 1 76 ? -2.535 22.904 -22.347 1.00 36.38 76 HIS A CA 1
ATOM 590 C C . HIS A 1 76 ? -3.403 23.398 -23.508 1.00 36.38 76 HIS A C 1
ATOM 592 O O . HIS A 1 76 ? -2.905 23.984 -24.463 1.00 36.38 76 HIS A O 1
ATOM 598 N N . ASN A 1 77 ? -4.716 23.194 -23.414 1.00 32.59 77 ASN A N 1
ATOM 599 C CA . ASN A 1 77 ? -5.663 24.085 -24.061 1.00 32.59 77 ASN A CA 1
ATOM 600 C C . ASN A 1 77 ? -5.711 25.350 -23.205 1.00 32.59 77 ASN A C 1
ATOM 602 O O . ASN A 1 77 ? -6.355 25.392 -22.155 1.00 32.59 77 ASN A O 1
ATOM 606 N N . GLU A 1 78 ? -4.966 26.363 -23.639 1.00 42.47 78 GLU A N 1
ATOM 607 C CA . GLU A 1 78 ? -5.093 27.724 -23.141 1.00 42.47 78 GLU A CA 1
ATOM 608 C C . GLU A 1 78 ? -6.543 28.182 -23.278 1.00 42.47 78 GLU A C 1
ATOM 610 O O . GLU A 1 78 ? -7.044 28.340 -24.388 1.00 42.47 78 GLU A O 1
ATOM 615 N N . SER A 1 79 ? -7.219 28.391 -22.150 1.00 36.84 79 SER A N 1
ATOM 616 C CA . SER A 1 79 ? -8.361 29.300 -22.016 1.00 36.84 79 SER A CA 1
ATOM 617 C C . SER A 1 79 ? -8.736 29.425 -20.541 1.00 36.84 79 SER A C 1
ATOM 619 O O . SER A 1 79 ? -9.660 28.775 -20.056 1.00 36.84 79 SER A O 1
ATOM 621 N N . ALA A 1 80 ? -8.034 30.290 -19.815 1.00 32.66 80 ALA A N 1
ATOM 622 C CA . ALA A 1 80 ? -8.559 30.868 -18.584 1.00 32.66 80 ALA A CA 1
ATOM 623 C C . ALA A 1 80 ? -8.369 32.392 -18.645 1.00 32.66 80 ALA A C 1
ATOM 625 O O . ALA A 1 80 ? -7.235 32.851 -18.793 1.00 32.66 80 ALA A O 1
ATOM 626 N N . PRO A 1 81 ? -9.443 33.197 -18.554 1.00 38.75 81 PRO A N 1
ATOM 627 C CA . PRO A 1 81 ? -9.310 34.639 -18.477 1.00 38.75 81 PRO A CA 1
ATOM 628 C C . PRO A 1 81 ? -8.914 35.044 -17.053 1.00 38.75 81 PRO A C 1
ATOM 630 O O . PRO A 1 81 ? -9.633 34.788 -16.085 1.00 38.75 81 PRO A O 1
ATOM 633 N N . SER A 1 82 ? -7.769 35.713 -16.945 1.00 36.28 82 SER A N 1
ATOM 634 C CA . SER A 1 82 ? -7.303 36.391 -15.737 1.00 36.28 82 SER A CA 1
ATOM 635 C C . SER A 1 82 ? -8.306 37.4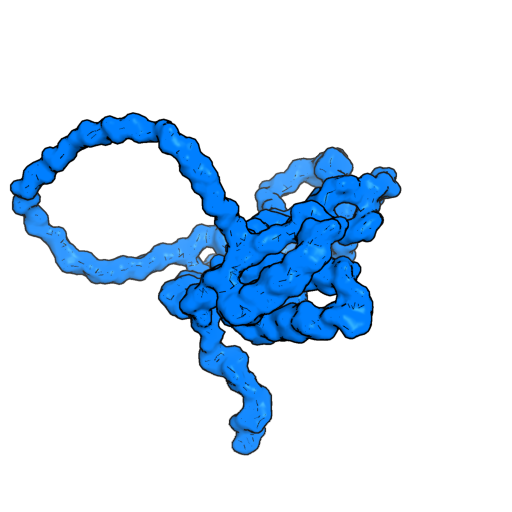50 -15.277 1.00 36.28 82 SER A C 1
ATOM 637 O O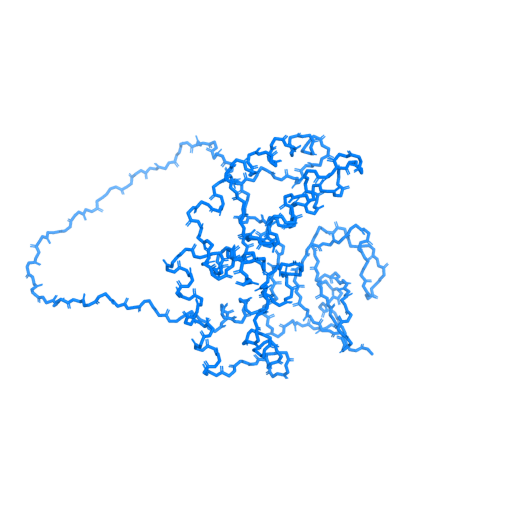 . SER A 1 82 ? -8.586 38.407 -15.999 1.00 36.28 82 SER A O 1
ATOM 639 N N . LYS A 1 83 ? -8.794 37.329 -14.039 1.00 32.78 83 LYS A N 1
ATOM 640 C CA . LYS A 1 83 ? -9.367 38.454 -13.291 1.00 32.78 83 LYS A CA 1
ATOM 641 C C . LYS A 1 83 ? -8.426 38.823 -12.155 1.00 32.78 83 LYS A C 1
ATOM 643 O O . LYS A 1 83 ? -8.261 38.080 -11.194 1.00 32.78 83 LYS A O 1
ATOM 648 N N . ALA A 1 84 ? -7.800 39.979 -12.328 1.00 34.06 84 ALA A N 1
ATOM 649 C CA . ALA A 1 84 ? -6.981 40.661 -11.346 1.00 34.06 84 ALA A CA 1
ATOM 650 C C . ALA A 1 84 ? -7.840 41.480 -10.368 1.00 34.06 84 ALA A C 1
ATOM 652 O O . ALA A 1 84 ? -8.944 41.900 -10.727 1.00 34.06 84 ALA A O 1
ATOM 653 N N . SER A 1 85 ? -7.225 41.799 -9.220 1.00 34.00 85 SER A N 1
ATOM 654 C CA . SER A 1 85 ? -7.470 42.910 -8.265 1.00 34.00 85 SER A CA 1
ATOM 655 C C . SER A 1 85 ? -7.862 42.455 -6.850 1.00 34.00 85 SER A C 1
ATOM 657 O O . SER A 1 85 ? -8.550 41.447 -6.714 1.00 34.00 85 SER A O 1
ATOM 659 N N . PRO A 1 86 ? -7.598 43.262 -5.803 1.00 40.88 86 PRO A N 1
ATOM 660 C CA . PRO A 1 86 ? -6.463 44.166 -5.592 1.00 40.88 86 PRO A CA 1
ATOM 661 C C . PRO A 1 86 ? -5.809 43.981 -4.202 1.00 40.88 86 PRO A C 1
ATOM 663 O O . PRO A 1 86 ? -6.350 43.360 -3.290 1.00 40.88 86 PRO A O 1
ATOM 666 N N . THR A 1 87 ? -4.619 44.553 -4.055 1.00 44.03 87 THR A N 1
ATOM 667 C CA . THR A 1 87 ? -3.859 44.721 -2.808 1.00 44.03 87 THR A CA 1
ATOM 668 C C . THR A 1 87 ? -4.629 45.546 -1.768 1.00 44.03 87 THR A C 1
ATOM 670 O O . THR A 1 87 ? -5.203 46.569 -2.143 1.00 44.03 87 THR A O 1
ATOM 673 N N . PRO A 1 88 ? -4.550 45.211 -0.466 1.00 40.47 88 PRO A N 1
ATOM 674 C CA . PRO A 1 88 ? -4.758 46.183 0.598 1.00 40.47 88 PRO A CA 1
ATOM 675 C C . PRO A 1 88 ? -3.467 46.505 1.358 1.00 40.47 88 PRO A C 1
ATOM 677 O O . PRO A 1 88 ? -2.537 45.704 1.465 1.00 40.47 88 PRO A O 1
ATOM 680 N N . GLU A 1 89 ? -3.464 47.735 1.851 1.00 36.19 89 GLU A N 1
ATOM 681 C CA . GLU A 1 89 ? -2.378 48.482 2.459 1.00 36.19 89 GLU A CA 1
ATOM 682 C C . GLU A 1 89 ? -1.925 47.973 3.832 1.00 36.19 89 GLU A C 1
ATOM 684 O O . GLU A 1 89 ? -2.621 47.285 4.577 1.00 36.19 89 GLU A O 1
ATOM 689 N N . ILE A 1 90 ? -0.703 48.393 4.144 1.00 41.00 90 ILE A N 1
ATOM 690 C CA . ILE A 1 90 ? 0.075 48.145 5.348 1.00 41.00 90 ILE A CA 1
ATOM 691 C C . ILE A 1 90 ? -0.564 48.883 6.534 1.00 41.00 90 ILE A C 1
ATOM 693 O O . ILE A 1 90 ? -0.496 50.106 6.626 1.00 41.00 90 ILE A O 1
ATOM 697 N N . GLY A 1 91 ? -1.144 48.128 7.469 1.00 31.58 91 GLY A N 1
ATOM 698 C CA . GLY A 1 91 ? -1.583 48.611 8.778 1.00 31.58 91 GLY A CA 1
ATOM 699 C C . GLY A 1 91 ? -0.750 47.979 9.891 1.00 31.58 91 GLY A C 1
ATOM 700 O O . GLY A 1 91 ? -0.848 46.781 10.146 1.00 31.58 91 GLY A O 1
ATOM 701 N N . ALA A 1 92 ? 0.086 48.789 10.538 1.00 44.22 92 ALA A N 1
ATOM 702 C CA . ALA A 1 92 ? 0.890 48.416 11.692 1.00 44.22 92 ALA A CA 1
ATOM 703 C C . ALA A 1 92 ? 0.008 47.973 12.876 1.00 44.22 92 ALA A C 1
ATOM 705 O O . ALA A 1 92 ? -0.857 48.716 13.332 1.00 44.22 92 ALA A O 1
ATOM 706 N N . GLY A 1 93 ? 0.269 46.774 13.400 1.00 33.59 93 GLY A N 1
ATOM 707 C CA . GLY A 1 93 ? -0.379 46.240 14.594 1.00 33.59 93 GLY A CA 1
ATOM 708 C C . GLY A 1 93 ? 0.468 45.131 15.209 1.00 33.59 93 GLY A C 1
ATOM 709 O O . GLY A 1 93 ? 0.545 44.022 14.698 1.00 33.59 93 GLY A O 1
ATOM 710 N N . THR A 1 94 ? 1.150 45.464 16.297 1.00 46.06 94 THR A N 1
ATOM 711 C CA . THR A 1 94 ? 1.967 44.594 17.153 1.00 46.06 94 THR A CA 1
ATOM 712 C C . THR A 1 94 ? 1.219 43.369 17.691 1.00 46.06 94 THR A C 1
ATOM 714 O O . THR A 1 94 ? 0.141 43.547 18.257 1.00 46.06 94 THR A O 1
ATOM 717 N N . SER A 1 95 ? 1.844 42.177 17.629 1.00 50.50 95 SER A N 1
ATOM 718 C CA . SER A 1 95 ? 1.825 41.049 18.609 1.00 50.50 95 SER A CA 1
ATOM 719 C C . SER A 1 95 ? 2.028 39.685 17.917 1.00 50.50 95 SER A C 1
ATOM 721 O O . SER A 1 95 ? 1.724 39.553 16.738 1.00 50.50 95 SER A O 1
ATOM 723 N N . PRO A 1 96 ? 2.357 38.608 18.653 1.00 47.72 96 PRO A N 1
ATOM 724 C CA . PRO A 1 96 ? 3.568 38.330 19.416 1.00 47.72 96 PRO A CA 1
ATOM 725 C C . PRO A 1 96 ? 4.413 37.245 18.704 1.00 47.72 96 PRO A C 1
ATOM 727 O O . PRO A 1 96 ? 3.990 36.625 17.732 1.00 47.72 96 PRO A O 1
ATOM 730 N N . THR A 1 97 ? 5.617 36.972 19.202 1.00 50.75 97 THR A N 1
ATOM 731 C CA . THR A 1 97 ? 6.470 35.852 18.777 1.00 50.75 97 THR A CA 1
ATOM 732 C C . THR A 1 97 ? 5.755 34.504 18.951 1.00 50.75 97 THR A C 1
ATOM 734 O O . THR A 1 97 ? 5.832 33.858 19.997 1.00 50.75 97 THR A O 1
ATOM 737 N N . SER A 1 98 ? 5.049 34.046 17.913 1.00 49.75 98 SER A N 1
ATOM 738 C CA . SER A 1 98 ? 4.469 32.707 17.871 1.00 49.75 98 SER A CA 1
ATOM 739 C C . SER A 1 98 ? 5.605 31.689 17.810 1.00 49.75 98 SER A C 1
ATOM 741 O O . SER A 1 98 ? 6.275 31.545 16.784 1.00 49.75 98 SER A O 1
ATOM 743 N N . ARG A 1 99 ? 5.834 30.966 18.914 1.00 54.78 99 ARG A N 1
ATOM 744 C CA . ARG A 1 99 ? 6.603 29.713 18.880 1.00 54.78 99 ARG A CA 1
ATOM 745 C C . ARG A 1 99 ? 6.057 28.853 17.733 1.00 54.78 99 ARG A C 1
ATOM 747 O O . ARG A 1 99 ? 4.833 28.814 17.592 1.00 54.78 99 ARG A O 1
ATOM 754 N N . PRO A 1 100 ? 6.899 28.149 16.953 1.00 55.16 100 PRO A N 1
ATOM 755 C CA . PRO A 1 100 ? 6.402 27.238 15.930 1.00 55.16 100 PRO A CA 1
ATOM 756 C C . PRO A 1 100 ? 5.441 26.246 16.593 1.00 55.16 100 PRO A C 1
ATOM 758 O O . PRO A 1 100 ? 5.858 25.412 17.401 1.00 55.16 100 PRO A O 1
ATOM 761 N N . GLN A 1 101 ? 4.139 26.386 16.330 1.00 66.62 101 GLN A N 1
ATOM 762 C CA . GLN A 1 101 ? 3.146 25.472 16.871 1.00 66.62 101 GLN A CA 1
ATOM 763 C C . GLN A 1 101 ? 3.403 24.107 16.245 1.00 66.62 101 GLN A C 1
ATOM 765 O O . GLN A 1 101 ? 3.430 23.951 15.024 1.00 66.62 101 GLN A O 1
ATOM 770 N N . ARG A 1 102 ? 3.639 23.109 17.098 1.00 75.19 102 ARG A N 1
ATOM 771 C CA . ARG A 1 102 ? 3.784 21.728 16.649 1.00 75.19 102 ARG A CA 1
ATOM 772 C C . ARG A 1 102 ? 2.499 21.341 15.905 1.00 75.19 102 ARG A C 1
ATOM 774 O O . ARG A 1 102 ? 1.427 21.571 16.468 1.00 75.19 102 ARG A O 1
ATOM 781 N N . PRO A 1 103 ? 2.580 20.732 14.707 1.00 81.06 103 PRO A N 1
ATOM 782 C CA . PRO A 1 103 ? 1.387 20.313 13.981 1.00 81.06 103 PRO A CA 1
ATOM 783 C C . PRO A 1 103 ? 0.488 19.448 14.875 1.00 81.06 103 PRO A C 1
ATOM 785 O O . PRO A 1 103 ? 1.026 18.678 15.687 1.00 81.06 103 PRO A O 1
ATOM 788 N N . PRO A 1 104 ? -0.846 19.550 14.763 1.00 88.50 104 PRO A N 1
ATOM 789 C CA . PRO A 1 104 ? -1.756 18.722 15.545 1.00 88.50 104 PRO A CA 1
ATOM 790 C C . PRO A 1 104 ? -1.520 17.228 15.277 1.00 88.50 104 PRO A C 1
ATOM 792 O O . PRO A 1 104 ? -0.847 16.839 14.318 1.00 88.50 104 PRO A O 1
ATOM 795 N N . LEU A 1 105 ? -2.023 16.376 16.171 1.00 91.25 105 LEU A N 1
ATOM 796 C CA . LEU A 1 105 ? -2.049 14.939 15.900 1.00 91.25 105 LEU A CA 1
ATOM 797 C C . LEU A 1 105 ? -2.984 14.656 14.710 1.00 91.25 105 LEU A C 1
ATOM 799 O O . LEU A 1 105 ? -3.966 15.382 14.546 1.00 91.25 105 LEU A O 1
ATOM 803 N N . PRO A 1 106 ? -2.702 13.618 13.903 1.00 92.69 106 PRO A N 1
ATOM 804 C CA . PRO A 1 106 ? -3.613 13.195 12.848 1.00 92.69 106 PRO A CA 1
ATOM 805 C C . PRO A 1 106 ? -5.014 12.865 13.401 1.00 92.69 106 PRO A C 1
ATOM 807 O O . PRO A 1 106 ? -5.113 12.389 14.541 1.00 92.69 106 PRO A O 1
ATOM 810 N N . PRO A 1 107 ? -6.085 13.071 12.611 1.00 93.31 107 PRO A N 1
ATOM 811 C CA . PRO A 1 107 ? -7.425 12.579 12.929 1.00 93.31 107 PRO A CA 1
ATOM 812 C C . PRO A 1 107 ? -7.432 11.073 13.223 1.00 93.31 107 PRO A C 1
ATOM 814 O O . PRO A 1 107 ? -6.592 10.330 12.708 1.00 93.31 107 PRO A O 1
ATOM 817 N N . ILE A 1 108 ? -8.390 10.607 14.032 1.00 91.69 108 ILE A N 1
ATOM 818 C CA . ILE A 1 108 ? -8.490 9.185 14.405 1.00 91.69 108 ILE A CA 1
ATOM 819 C C . ILE A 1 108 ? -8.613 8.283 13.172 1.00 91.69 108 ILE A C 1
ATOM 821 O O . ILE A 1 108 ? -7.925 7.270 13.085 1.00 91.69 108 ILE A O 1
ATOM 825 N N . ASP A 1 109 ? -9.381 8.710 12.178 1.00 91.12 109 ASP A N 1
ATOM 826 C CA . ASP A 1 109 ? -9.643 7.999 10.931 1.00 91.12 109 ASP A CA 1
ATOM 827 C C . ASP A 1 109 ? -8.337 7.750 10.154 1.00 91.12 109 ASP A C 1
ATOM 829 O O . ASP A 1 109 ? -8.131 6.684 9.568 1.00 91.12 109 ASP A O 1
ATOM 833 N N . GLU A 1 110 ? -7.412 8.717 10.180 1.00 94.12 110 GLU A N 1
ATOM 834 C CA . GLU A 1 110 ? -6.096 8.579 9.554 1.00 94.12 110 GLU A CA 1
ATOM 835 C C . GLU A 1 110 ? -5.191 7.620 10.327 1.00 94.12 110 GLU A C 1
ATOM 837 O O . GLU A 1 110 ? -4.428 6.869 9.713 1.00 94.12 110 GLU A O 1
ATOM 842 N N . VAL A 1 111 ? -5.274 7.621 11.662 1.00 96.38 111 VAL A N 1
ATOM 843 C CA . VAL A 1 111 ? -4.532 6.683 12.518 1.00 96.38 111 VAL A CA 1
ATOM 844 C C . VAL A 1 111 ? -5.017 5.256 12.279 1.00 96.38 111 VAL A C 1
ATOM 846 O O . VAL A 1 111 ? -4.196 4.375 12.017 1.00 96.38 111 VAL A O 1
ATOM 849 N N . VAL A 1 112 ? -6.335 5.035 12.285 1.00 94.94 112 VAL A N 1
ATOM 850 C CA . VAL A 1 112 ? -6.957 3.741 11.971 1.00 94.94 112 VAL A CA 1
ATOM 851 C C . VAL A 1 112 ? -6.544 3.289 10.573 1.00 94.94 112 VAL A C 1
ATOM 853 O O . VAL A 1 112 ? -6.018 2.188 10.410 1.00 94.94 112 VAL A O 1
ATOM 856 N N . GLN A 1 113 ? -6.677 4.153 9.559 1.00 94.50 113 GLN A N 1
ATOM 857 C CA . GLN A 1 113 ? -6.249 3.830 8.198 1.00 94.50 113 GLN A CA 1
ATOM 858 C C . GLN A 1 113 ? -4.763 3.453 8.143 1.00 94.50 113 GLN A C 1
ATOM 860 O O . GLN A 1 113 ? -4.401 2.485 7.473 1.00 94.50 113 GLN A O 1
ATOM 865 N N . TYR A 1 114 ? -3.893 4.189 8.833 1.00 97.19 114 TYR A N 1
ATOM 866 C CA . TYR A 1 114 ? -2.465 3.891 8.875 1.00 97.19 114 TYR A CA 1
ATOM 867 C C . TYR A 1 114 ? -2.188 2.521 9.510 1.00 97.19 114 TYR A C 1
ATOM 869 O O . TYR A 1 114 ? -1.445 1.727 8.934 1.00 97.19 114 TYR A O 1
ATOM 877 N N . VAL A 1 115 ? -2.819 2.207 10.646 1.00 97.00 115 VAL A N 1
ATOM 878 C CA . VAL A 1 115 ? -2.713 0.894 11.307 1.00 97.00 115 VAL A CA 1
ATOM 879 C C . VAL A 1 115 ? -3.147 -0.225 10.362 1.00 97.00 115 VAL A C 1
ATOM 881 O O . VAL A 1 115 ? -2.399 -1.188 10.169 1.00 97.00 115 VAL A O 1
ATOM 884 N N . ARG A 1 116 ? -4.305 -0.069 9.713 1.00 95.00 116 ARG A N 1
ATOM 885 C CA . ARG A 1 116 ? -4.843 -1.055 8.771 1.00 95.00 116 ARG A CA 1
ATOM 886 C C . ARG A 1 116 ? -3.938 -1.260 7.566 1.00 95.00 116 ARG A C 1
ATOM 888 O O . ARG A 1 116 ? -3.619 -2.395 7.244 1.00 95.00 116 ARG A O 1
ATOM 895 N N . LEU A 1 117 ? -3.437 -0.193 6.941 1.00 96.06 117 LEU A N 1
ATOM 896 C CA . LEU A 1 117 ? -2.508 -0.31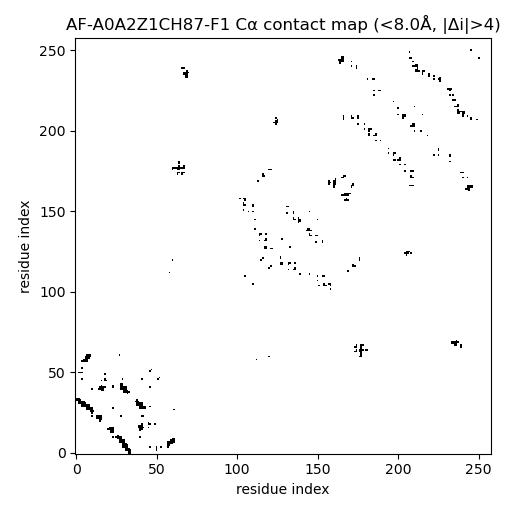2 5.811 1.00 96.06 117 LEU A CA 1
ATOM 897 C C . LEU A 1 117 ? -1.239 -1.080 6.195 1.00 96.06 117 LEU A C 1
ATOM 899 O O . LEU A 1 117 ? -0.806 -1.971 5.466 1.00 96.06 117 LEU A O 1
ATOM 903 N N . ARG A 1 118 ? -0.666 -0.771 7.361 1.00 96.75 118 ARG A N 1
ATOM 904 C CA . ARG A 1 118 ? 0.549 -1.422 7.864 1.00 96.75 118 ARG A CA 1
ATOM 905 C C . ARG A 1 118 ? 0.337 -2.907 8.171 1.00 96.75 118 ARG A C 1
ATOM 907 O O . ARG A 1 118 ? 1.258 -3.685 7.945 1.00 96.75 118 ARG A O 1
ATOM 914 N N . CYS A 1 119 ? -0.836 -3.288 8.681 1.00 94.69 119 CYS A N 1
ATOM 915 C CA . CYS A 1 119 ? -1.129 -4.662 9.103 1.00 94.69 119 CYS A CA 1
ATOM 916 C C . CYS A 1 119 ? -1.737 -5.535 7.996 1.00 94.69 119 CYS A C 1
ATOM 918 O O . CYS A 1 119 ? -1.439 -6.723 7.940 1.00 94.69 119 CYS A O 1
ATOM 920 N N . GLU A 1 120 ? -2.568 -4.961 7.125 1.00 91.12 120 GLU A N 1
ATOM 921 C CA . GLU A 1 120 ? -3.369 -5.694 6.133 1.00 91.12 120 GLU A CA 1
ATOM 922 C C . GLU A 1 120 ? -2.772 -5.612 4.720 1.00 91.12 120 GLU A C 1
ATOM 924 O O . GLU A 1 120 ? -2.873 -6.571 3.963 1.00 91.12 120 GLU A O 1
ATOM 929 N N . ALA A 1 121 ? -2.137 -4.493 4.346 1.00 91.44 121 ALA A N 1
ATOM 930 C CA . ALA A 1 121 ? -1.750 -4.223 2.953 1.00 91.44 121 ALA A CA 1
ATOM 931 C C . ALA A 1 121 ? -0.231 -4.241 2.691 1.00 91.44 121 ALA A C 1
ATOM 933 O O . ALA A 1 121 ? 0.198 -4.257 1.540 1.00 91.44 121 ALA A O 1
ATOM 934 N N . MET A 1 122 ? 0.600 -4.258 3.738 1.00 94.19 122 MET A N 1
ATOM 935 C CA . MET A 1 122 ? 2.066 -4.306 3.626 1.00 94.19 122 MET A CA 1
ATOM 936 C C . MET A 1 122 ? 2.641 -5.705 3.896 1.00 94.19 122 MET A C 1
ATOM 938 O O . MET A 1 122 ? 3.706 -5.844 4.500 1.00 94.19 122 MET A O 1
ATOM 942 N N . ASN A 1 123 ? 1.948 -6.760 3.460 1.00 87.38 123 ASN A N 1
ATOM 943 C CA . ASN A 1 123 ? 2.454 -8.126 3.596 1.00 87.38 123 ASN A CA 1
ATOM 944 C C . ASN A 1 123 ? 3.800 -8.295 2.858 1.00 87.38 123 ASN A C 1
ATOM 946 O O . ASN A 1 123 ? 3.989 -7.766 1.765 1.00 87.38 123 ASN A O 1
ATOM 950 N N . GLY A 1 124 ? 4.749 -9.007 3.469 1.00 90.81 124 GLY A N 1
ATOM 951 C CA . GLY A 1 124 ? 6.115 -9.180 2.951 1.00 90.81 124 GLY A CA 1
ATOM 952 C C . GLY A 1 124 ? 7.082 -8.021 3.240 1.00 90.81 124 GLY A C 1
ATOM 953 O O . GLY A 1 124 ? 8.296 -8.225 3.232 1.00 90.81 124 GLY A O 1
ATOM 954 N N . PHE A 1 125 ? 6.589 -6.828 3.596 1.00 96.44 125 PHE A N 1
ATOM 955 C CA . PHE A 1 125 ? 7.460 -5.698 3.919 1.00 96.44 125 PHE A CA 1
ATOM 956 C C . PHE A 1 125 ? 8.142 -5.881 5.280 1.00 96.44 125 PHE A C 1
ATOM 958 O O . PHE A 1 125 ? 7.511 -6.056 6.329 1.00 96.44 125 PHE A O 1
ATOM 965 N N . LYS A 1 126 ? 9.470 -5.758 5.295 1.00 94.38 126 LYS A N 1
ATOM 966 C CA . LYS A 1 126 ? 10.259 -5.805 6.527 1.00 94.38 126 LYS A CA 1
ATOM 967 C C . LYS A 1 126 ? 9.880 -4.626 7.421 1.00 94.38 126 LYS A C 1
ATOM 969 O O . LYS A 1 126 ? 9.806 -3.500 6.950 1.00 94.38 126 LYS A O 1
ATOM 974 N N . PHE A 1 127 ? 9.690 -4.871 8.717 1.00 93.44 127 PHE A N 1
ATOM 975 C CA . PHE A 1 127 ? 9.268 -3.860 9.700 1.00 93.44 127 PHE A CA 1
ATOM 976 C C . PHE A 1 127 ? 7.856 -3.284 9.481 1.00 93.44 127 PHE A C 1
ATOM 978 O O . PHE A 1 127 ? 7.523 -2.271 10.097 1.00 93.44 127 PHE A O 1
ATOM 985 N N . ALA A 1 128 ? 7.007 -3.923 8.662 1.00 94.06 128 ALA A N 1
ATOM 986 C CA . ALA A 1 128 ? 5.638 -3.463 8.413 1.00 94.06 128 ALA A CA 1
ATOM 987 C C . ALA A 1 128 ? 4.834 -3.280 9.692 1.00 94.06 128 ALA A C 1
ATOM 989 O O . ALA A 1 128 ? 4.274 -2.210 9.923 1.00 94.06 128 ALA A O 1
ATOM 990 N N . VAL A 1 129 ? 4.878 -4.262 10.583 1.00 95.44 129 VAL A N 1
ATOM 991 C CA . VAL A 1 129 ? 4.065 -4.257 11.793 1.00 95.44 129 VAL A CA 1
ATOM 992 C C . VAL A 1 129 ? 4.968 -4.215 13.020 1.00 95.44 129 VAL A C 1
ATOM 994 O O . VAL A 1 129 ? 5.756 -5.127 13.266 1.00 95.44 129 VAL A O 1
ATOM 997 N N . SER A 1 130 ? 4.863 -3.138 13.800 1.00 94.25 130 SER A N 1
ATOM 998 C CA . SER A 1 130 ? 5.454 -3.070 15.138 1.00 94.25 130 SER A CA 1
ATOM 999 C C . SER A 1 130 ? 4.506 -3.698 16.165 1.00 94.25 130 SER A C 1
ATOM 1001 O O . SER A 1 130 ? 3.319 -3.871 15.897 1.00 94.25 130 SER A O 1
ATOM 1003 N N . LYS A 1 131 ? 5.001 -3.995 17.374 1.00 95.75 131 LYS A N 1
ATOM 1004 C CA . LYS A 1 131 ? 4.151 -4.504 18.468 1.00 95.75 131 LYS A CA 1
ATOM 1005 C C . LYS A 1 131 ? 2.981 -3.562 18.782 1.00 95.75 131 LYS A C 1
ATOM 1007 O O . LYS A 1 131 ? 1.866 -4.029 18.961 1.00 95.75 131 LYS A O 1
ATOM 1012 N N . VAL A 1 132 ? 3.245 -2.254 18.779 1.00 96.50 132 VAL A N 1
ATOM 1013 C CA . VAL A 1 132 ? 2.257 -1.189 19.027 1.00 96.50 132 VAL A CA 1
ATOM 1014 C C . VAL A 1 132 ? 1.167 -1.194 17.951 1.00 96.50 132 VAL A C 1
ATOM 1016 O O . VAL A 1 132 ? -0.012 -1.178 18.274 1.00 96.50 132 VAL A O 1
ATOM 1019 N N . LEU A 1 133 ? 1.550 -1.289 16.670 1.00 97.19 133 LEU A N 1
ATOM 1020 C CA . LEU A 1 133 ? 0.581 -1.356 15.570 1.00 97.19 133 LEU A CA 1
ATOM 1021 C C . LEU A 1 133 ? -0.233 -2.653 15.603 1.00 97.19 133 LEU A C 1
ATOM 1023 O O . LEU A 1 133 ? -1.429 -2.620 15.337 1.00 97.19 133 LEU A O 1
ATOM 1027 N N . LYS A 1 134 ? 0.398 -3.779 15.959 1.00 96.25 134 LYS A N 1
ATOM 1028 C CA . LYS A 1 134 ? -0.297 -5.063 16.099 1.00 96.25 134 LYS A CA 1
ATOM 1029 C C . LYS A 1 134 ? -1.349 -5.015 17.206 1.00 96.25 134 LYS A C 1
ATOM 1031 O O . LYS A 1 134 ? -2.444 -5.515 16.997 1.00 96.25 134 LYS A O 1
ATOM 1036 N N . LEU A 1 135 ? -1.018 -4.418 18.353 1.00 96.75 135 LEU A N 1
ATOM 1037 C CA . LEU A 1 135 ? -1.958 -4.246 19.460 1.00 96.75 135 LEU A CA 1
ATOM 1038 C C . LEU A 1 135 ? -3.154 -3.385 19.031 1.00 96.75 135 LEU A C 1
ATOM 1040 O O . LEU A 1 135 ? -4.287 -3.839 19.134 1.00 96.75 135 LEU A O 1
ATOM 1044 N N . ALA A 1 136 ? -2.891 -2.216 18.440 1.00 96.69 136 ALA A N 1
ATOM 1045 C CA . ALA A 1 136 ? -3.940 -1.307 17.976 1.00 96.69 136 ALA A CA 1
ATOM 1046 C C . ALA A 1 136 ? -4.856 -1.948 16.925 1.00 96.69 136 ALA A C 1
ATOM 1048 O O . ALA A 1 136 ? -6.057 -1.707 16.908 1.00 96.69 136 ALA A O 1
ATOM 1049 N N . HIS A 1 137 ? -4.295 -2.778 16.039 1.00 95.56 137 HIS A N 1
ATOM 1050 C CA . HIS A 1 137 ? -5.078 -3.498 15.036 1.00 95.56 137 HIS A CA 1
ATOM 1051 C C . HIS A 1 137 ? -5.993 -4.556 15.653 1.00 95.56 137 HIS A C 1
ATOM 1053 O O . HIS A 1 137 ? -7.118 -4.720 15.191 1.00 95.56 137 HIS A O 1
ATOM 1059 N N . VAL A 1 138 ? -5.527 -5.257 16.692 1.00 94.25 138 VAL A N 1
ATOM 1060 C CA . VAL A 1 138 ? -6.336 -6.240 17.426 1.00 94.25 138 VAL A CA 1
ATOM 1061 C C . VAL A 1 138 ? -7.473 -5.555 18.180 1.00 94.25 138 VAL A C 1
ATOM 1063 O O . VAL A 1 138 ? -8.603 -6.015 18.061 1.00 94.25 138 VAL A O 1
ATOM 1066 N N . GLU A 1 139 ? -7.198 -4.454 18.888 1.00 93.69 139 GLU A N 1
ATOM 1067 C CA . GLU A 1 139 ? -8.230 -3.661 19.577 1.00 93.69 139 GLU A CA 1
ATOM 1068 C C . GLU A 1 139 ? -9.299 -3.188 18.592 1.00 93.69 139 GLU A C 1
ATOM 1070 O O . GLU A 1 139 ? -10.469 -3.537 18.734 1.00 93.69 139 GLU A O 1
ATOM 1075 N N . TYR A 1 140 ? -8.876 -2.531 17.509 1.00 92.56 140 TYR A N 1
ATOM 1076 C CA . TYR A 1 140 ? -9.794 -2.037 16.489 1.00 92.56 140 TYR A CA 1
ATOM 1077 C C . TYR A 1 140 ? -10.624 -3.159 15.848 1.00 92.56 140 TYR A C 1
ATOM 1079 O O . TYR A 1 140 ? -11.813 -2.981 15.606 1.00 92.56 140 TYR A O 1
ATOM 1087 N N . LYS A 1 141 ? -10.045 -4.344 15.609 1.00 88.06 141 LYS A N 1
ATOM 1088 C CA . LYS A 1 141 ? -10.808 -5.495 15.095 1.00 88.06 141 LYS A CA 1
ATOM 1089 C C . LYS A 1 141 ? -11.851 -6.031 16.080 1.00 88.06 141 LYS A C 1
ATOM 1091 O O . LYS A 1 141 ? -12.814 -6.643 15.632 1.00 88.06 141 LYS A O 1
ATOM 1096 N N . GLN A 1 142 ? -11.636 -5.873 17.385 1.00 88.19 142 GLN A N 1
ATOM 1097 C CA . GLN A 1 142 ? -12.523 -6.405 18.421 1.00 88.19 142 GLN A CA 1
ATOM 1098 C C . GLN A 1 142 ? -13.633 -5.426 18.806 1.00 88.19 142 GLN A C 1
ATOM 1100 O O . GLN A 1 142 ? -14.760 -5.861 19.025 1.00 88.19 142 GLN A O 1
ATOM 1105 N N . SER A 1 143 ? -13.324 -4.132 18.902 1.00 88.44 143 SER A N 1
ATOM 1106 C CA . SER A 1 143 ? -14.252 -3.114 19.411 1.00 88.44 143 SER A CA 1
ATOM 1107 C C . SER A 1 143 ? -14.635 -2.034 18.399 1.00 88.44 143 SER A C 1
ATOM 1109 O O . SER A 1 143 ? -15.538 -1.255 18.682 1.00 88.44 143 SER A O 1
ATOM 1111 N N . GLY A 1 144 ? -13.955 -1.947 17.251 1.00 87.56 144 GLY A N 1
ATOM 1112 C CA . GLY A 1 144 ? -14.064 -0.805 16.333 1.00 87.56 144 GLY A CA 1
ATOM 1113 C C . GLY A 1 144 ? -13.309 0.443 16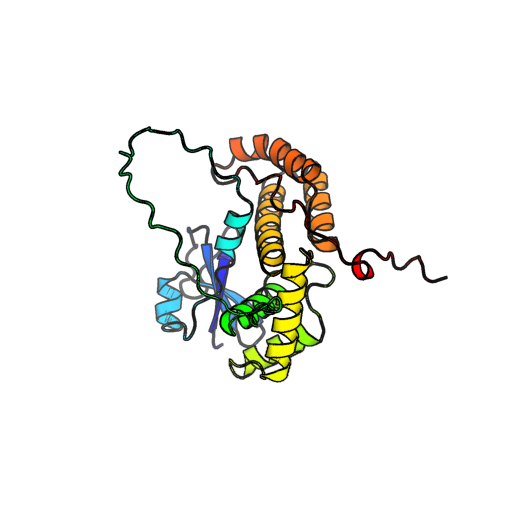.810 1.00 87.56 144 GLY A C 1
ATOM 1114 O O . GLY A 1 144 ? -13.280 1.456 16.116 1.00 87.56 144 GLY A O 1
ATOM 1115 N N . GLU A 1 145 ? -12.642 0.382 17.964 1.00 90.44 145 GLU A N 1
ATOM 1116 C CA . GLU A 1 145 ? -11.973 1.524 18.589 1.00 90.44 145 GLU A CA 1
ATOM 1117 C C . GLU A 1 145 ? -10.501 1.214 18.900 1.00 90.44 145 GLU A C 1
ATOM 1119 O O . GLU A 1 145 ? -10.108 0.066 19.091 1.00 90.44 145 GLU A O 1
ATOM 1124 N N . ILE A 1 146 ? -9.671 2.259 18.946 1.00 93.62 146 ILE A N 1
ATOM 1125 C CA . ILE A 1 146 ? -8.283 2.187 19.425 1.00 93.62 146 ILE A CA 1
ATOM 1126 C C . ILE A 1 146 ? -8.206 3.034 20.687 1.00 93.62 146 ILE A C 1
ATOM 1128 O O . ILE A 1 146 ? -8.645 4.187 20.669 1.00 93.62 146 ILE A O 1
ATOM 1132 N N . GLU A 1 147 ? -7.615 2.485 21.746 1.00 94.62 147 GLU A N 1
ATOM 1133 C CA . GLU A 1 147 ? -7.424 3.195 23.011 1.00 94.62 147 GLU A CA 1
ATOM 1134 C C . GLU A 1 147 ? -6.674 4.533 22.798 1.00 94.62 147 GLU A C 1
ATOM 1136 O O . GLU A 1 147 ? -5.824 4.671 21.911 1.00 94.62 147 GLU A O 1
ATOM 1141 N N . ASP A 1 148 ? -7.033 5.569 23.562 1.00 94.62 148 ASP A N 1
ATOM 1142 C CA . ASP A 1 148 ? -6.626 6.947 23.280 1.00 94.62 148 ASP A CA 1
ATOM 1143 C C . ASP A 1 148 ? -5.117 7.184 23.457 1.00 94.62 148 ASP A C 1
ATOM 1145 O O . ASP A 1 148 ? -4.513 7.911 22.658 1.00 94.62 148 ASP A O 1
ATOM 1149 N N . ASP A 1 149 ? -4.471 6.560 24.441 1.00 95.69 149 ASP A N 1
ATOM 1150 C CA . ASP A 1 149 ? -3.019 6.655 24.609 1.00 95.69 149 ASP A CA 1
ATOM 1151 C C . ASP A 1 149 ? -2.279 5.938 23.477 1.00 95.69 149 ASP A C 1
ATOM 1153 O O . ASP A 1 149 ? -1.332 6.495 22.900 1.00 95.69 149 ASP A O 1
ATOM 1157 N N . LEU A 1 150 ? -2.758 4.760 23.071 1.00 95.81 150 LEU A N 1
ATOM 1158 C CA . LEU A 1 150 ? -2.228 4.036 21.918 1.00 95.81 150 LEU A CA 1
ATOM 1159 C C . LEU A 1 150 ? -2.392 4.846 20.620 1.00 95.81 150 LEU A C 1
ATOM 1161 O O . LEU A 1 150 ? -1.442 5.001 19.838 1.00 95.81 150 LEU A O 1
ATOM 1165 N N . ARG A 1 151 ? -3.565 5.456 20.424 1.00 96.38 151 ARG A N 1
ATOM 1166 C CA . ARG A 1 151 ? -3.872 6.366 19.312 1.00 96.38 151 ARG A CA 1
ATOM 1167 C C . ARG A 1 151 ? -2.936 7.572 19.297 1.00 96.38 151 ARG A C 1
ATOM 1169 O O . ARG A 1 151 ? -2.366 7.887 18.248 1.00 96.38 151 ARG A O 1
ATOM 1176 N N . LYS A 1 152 ? -2.726 8.242 20.437 1.00 96.50 152 LYS A N 1
ATOM 1177 C CA . LYS A 1 152 ? -1.798 9.384 20.560 1.00 96.50 152 LYS A CA 1
ATOM 1178 C C . LYS A 1 152 ? -0.359 8.977 20.275 1.00 96.50 152 LYS A C 1
ATOM 1180 O O . LYS A 1 152 ? 0.357 9.722 19.599 1.00 96.50 152 LYS A O 1
ATOM 1185 N N . GLN A 1 153 ? 0.071 7.811 20.755 1.00 97.31 153 GLN A N 1
ATOM 1186 C CA . GLN A 1 153 ? 1.413 7.291 20.508 1.00 97.31 153 GLN A CA 1
ATOM 1187 C C . GLN A 1 153 ? 1.645 7.065 19.008 1.00 97.31 153 GLN A C 1
ATOM 1189 O O . GLN A 1 153 ? 2.643 7.543 18.455 1.00 97.31 153 GLN A O 1
ATOM 1194 N N . ILE A 1 154 ? 0.711 6.388 18.333 1.00 98.06 154 ILE A N 1
ATOM 1195 C CA . ILE A 1 154 ? 0.790 6.120 16.892 1.00 98.06 154 ILE A CA 1
ATOM 1196 C C . ILE A 1 154 ? 0.708 7.428 16.100 1.00 98.06 154 ILE A C 1
ATOM 1198 O O . ILE A 1 154 ? 1.568 7.682 15.255 1.00 98.06 154 ILE A O 1
ATOM 1202 N N . GLY A 1 155 ? -0.252 8.302 16.412 1.00 97.62 155 GLY A N 1
ATOM 1203 C CA . GLY A 1 155 ? -0.401 9.606 15.763 1.00 97.62 155 GLY A CA 1
ATOM 1204 C C . GLY A 1 155 ? 0.839 10.492 15.929 1.00 97.62 155 GLY A C 1
ATOM 1205 O O . GLY A 1 155 ? 1.275 11.157 14.986 1.00 97.62 155 GLY A O 1
ATOM 1206 N N . GLY A 1 156 ? 1.477 10.454 17.102 1.00 97.25 156 GLY A N 1
ATOM 1207 C CA . GLY A 1 156 ? 2.739 11.140 17.361 1.00 97.25 156 GLY A CA 1
ATOM 1208 C C . GLY A 1 156 ? 3.879 10.611 16.490 1.00 97.25 156 GLY A C 1
ATOM 1209 O O . GLY A 1 156 ? 4.629 11.406 15.915 1.00 97.25 156 GLY A O 1
ATOM 1210 N N . ALA A 1 157 ? 3.982 9.286 16.346 1.00 96.75 157 ALA A N 1
ATOM 1211 C CA . ALA A 1 157 ? 4.959 8.643 15.474 1.00 96.75 157 ALA A CA 1
ATOM 1212 C C . ALA A 1 157 ? 4.711 8.963 13.990 1.00 96.75 157 ALA A C 1
ATOM 1214 O O . ALA A 1 157 ? 5.657 9.322 13.292 1.00 96.75 157 ALA A O 1
ATOM 1215 N N . MET A 1 158 ? 3.457 8.915 13.523 1.00 97.88 158 MET A N 1
ATOM 1216 C CA . MET A 1 158 ? 3.065 9.292 12.156 1.00 97.88 158 MET A CA 1
ATOM 1217 C C . MET A 1 158 ? 3.457 10.735 11.839 1.00 97.88 158 MET A C 1
ATOM 1219 O O . MET A 1 158 ? 4.093 10.994 10.817 1.00 97.88 158 MET A O 1
ATOM 1223 N N . ARG A 1 159 ? 3.134 11.671 12.739 1.00 96.69 159 ARG A N 1
ATOM 1224 C CA . ARG A 1 159 ? 3.483 13.090 12.594 1.00 96.69 159 ARG A CA 1
ATOM 1225 C C . ARG A 1 159 ? 4.995 13.294 12.509 1.00 96.69 159 ARG A C 1
ATOM 1227 O O . ARG A 1 159 ? 5.465 14.006 11.627 1.00 96.69 159 ARG A O 1
ATOM 1234 N N . ASN A 1 160 ? 5.763 12.664 13.400 1.00 95.50 160 ASN A N 1
ATOM 1235 C CA . ASN A 1 160 ? 7.224 12.768 13.379 1.00 95.50 160 ASN A CA 1
ATOM 1236 C C . ASN A 1 160 ? 7.812 12.137 12.103 1.00 95.50 160 ASN A C 1
ATOM 1238 O O . ASN A 1 160 ? 8.730 12.694 11.507 1.00 95.50 160 ASN A O 1
ATOM 1242 N N . ALA A 1 161 ? 7.272 10.999 11.656 1.00 96.31 161 ALA A N 1
ATOM 1243 C CA . ALA A 1 161 ? 7.698 10.346 10.424 1.00 96.31 161 ALA A CA 1
ATOM 1244 C C . ALA A 1 161 ? 7.427 11.222 9.193 1.00 96.31 161 ALA A C 1
ATOM 1246 O O . ALA A 1 161 ? 8.288 11.312 8.322 1.00 96.31 161 ALA A O 1
ATOM 1247 N N . ALA A 1 162 ? 6.277 11.899 9.135 1.00 96.00 162 ALA A N 1
ATOM 1248 C CA . ALA A 1 162 ? 5.963 12.855 8.076 1.00 96.00 162 ALA A CA 1
ATOM 1249 C C . ALA A 1 162 ? 6.911 14.066 8.096 1.00 96.00 162 ALA A C 1
ATOM 1251 O O . ALA A 1 162 ? 7.494 14.396 7.067 1.00 96.00 162 ALA A O 1
ATOM 1252 N N . ALA A 1 163 ? 7.129 14.673 9.268 1.00 94.50 163 ALA A N 1
ATOM 1253 C CA . ALA A 1 163 ? 8.027 15.820 9.423 1.00 94.50 163 ALA A CA 1
ATOM 1254 C C . ALA A 1 163 ? 9.471 15.500 8.997 1.00 94.50 163 ALA A C 1
ATOM 1256 O O . ALA A 1 163 ? 10.119 16.305 8.334 1.00 94.50 163 ALA A O 1
ATOM 1257 N N . ASN A 1 164 ? 9.946 14.293 9.313 1.00 94.62 164 ASN A N 1
ATOM 1258 C CA . ASN A 1 164 ? 11.294 13.836 8.977 1.00 94.62 164 ASN A CA 1
ATOM 1259 C C . ASN A 1 164 ? 11.385 13.164 7.597 1.00 94.62 164 ASN A C 1
ATOM 1261 O O . ASN A 1 164 ? 12.394 12.524 7.310 1.00 94.62 164 ASN A O 1
ATOM 1265 N N . LYS A 1 165 ? 10.326 13.234 6.774 1.00 95.69 165 LYS A N 1
ATOM 1266 C CA . LYS A 1 165 ? 10.234 12.568 5.460 1.00 95.69 165 LYS A CA 1
ATOM 1267 C C . LYS A 1 165 ? 10.635 11.089 5.505 1.00 95.69 165 LYS A C 1
ATOM 1269 O O . LYS A 1 165 ? 11.237 10.562 4.579 1.00 95.69 165 LYS A O 1
ATOM 1274 N N . SER A 1 166 ? 10.335 10.401 6.601 1.00 97.00 166 SER A N 1
ATOM 1275 C CA . SER A 1 166 ? 10.746 9.016 6.792 1.00 97.00 166 SER A CA 1
ATOM 1276 C C . SER A 1 166 ? 9.989 8.072 5.855 1.00 97.00 166 SER A C 1
ATOM 1278 O O . SER A 1 166 ? 8.818 8.310 5.541 1.00 97.00 166 SER A O 1
ATOM 1280 N N . VAL A 1 167 ? 10.598 6.931 5.514 1.00 97.44 167 VAL A N 1
ATOM 1281 C CA . VAL A 1 167 ? 9.901 5.812 4.851 1.00 97.44 167 VAL A CA 1
ATOM 1282 C C . VAL A 1 167 ? 8.658 5.331 5.616 1.00 97.44 167 VAL A C 1
ATOM 1284 O O . VAL A 1 167 ? 7.756 4.733 5.036 1.00 97.44 167 VAL A O 1
ATOM 1287 N N . LEU A 1 168 ? 8.578 5.601 6.922 1.00 97.12 168 LEU A N 1
ATOM 1288 C CA . LEU A 1 168 ? 7.428 5.256 7.760 1.00 97.12 168 LEU A CA 1
ATOM 1289 C C . LEU A 1 168 ? 6.301 6.300 7.693 1.00 97.12 168 LEU A C 1
ATOM 1291 O O . LEU A 1 168 ? 5.289 6.138 8.366 1.00 97.12 168 LEU A O 1
ATOM 1295 N N . SER A 1 169 ? 6.464 7.390 6.940 1.00 97.56 169 SER A N 1
ATOM 1296 C CA . SER A 1 169 ? 5.428 8.417 6.820 1.00 97.56 169 SER A CA 1
ATOM 1297 C C . SER A 1 169 ? 4.151 7.854 6.174 1.00 97.56 169 SER A C 1
ATOM 1299 O O . SER A 1 169 ? 4.233 6.962 5.322 1.00 97.56 169 SER A O 1
ATOM 1301 N N . PRO A 1 170 ? 2.958 8.376 6.525 1.00 97.00 170 PRO A N 1
ATOM 1302 C CA . PRO A 1 170 ? 1.699 7.883 5.965 1.00 97.00 170 PRO A CA 1
ATOM 1303 C C . PRO A 1 170 ? 1.644 7.922 4.433 1.00 97.00 170 PRO A C 1
ATOM 1305 O O . PRO A 1 170 ? 1.136 6.990 3.811 1.00 97.00 170 PRO A O 1
ATOM 1308 N N . ILE A 1 171 ? 2.201 8.967 3.813 1.00 96.50 171 ILE A N 1
ATOM 1309 C CA . ILE A 1 171 ? 2.259 9.076 2.351 1.00 96.50 171 ILE A CA 1
ATOM 1310 C C . ILE A 1 171 ? 3.174 8.011 1.738 1.00 96.50 171 ILE A C 1
ATOM 1312 O O . ILE A 1 171 ? 2.796 7.377 0.755 1.00 96.50 171 ILE A O 1
ATOM 1316 N N . ASN A 1 172 ? 4.335 7.748 2.343 1.00 98.12 172 ASN A N 1
ATOM 1317 C CA . ASN A 1 172 ? 5.268 6.759 1.815 1.00 98.12 172 ASN A CA 1
ATOM 1318 C C . ASN A 1 172 ? 4.734 5.327 1.946 1.00 98.12 172 ASN A C 1
ATOM 1320 O O . ASN A 1 172 ? 4.901 4.528 1.030 1.00 98.12 172 ASN A O 1
ATOM 1324 N N . VAL A 1 173 ? 4.028 5.018 3.039 1.00 98.00 173 VAL A N 1
ATOM 1325 C CA . VAL A 1 173 ? 3.296 3.748 3.205 1.00 98.00 173 VAL A CA 1
ATOM 1326 C C . VAL A 1 173 ? 2.331 3.525 2.045 1.00 98.00 173 VAL A C 1
ATOM 1328 O O . VAL A 1 173 ? 2.364 2.478 1.401 1.00 98.00 173 VAL A O 1
ATOM 1331 N N . LYS A 1 174 ? 1.510 4.534 1.736 1.00 97.12 174 LYS A N 1
ATOM 1332 C CA . LYS A 1 174 ? 0.546 4.471 0.635 1.00 97.12 174 LYS A CA 1
ATOM 1333 C C . LYS A 1 174 ? 1.243 4.273 -0.719 1.00 97.12 174 LYS A C 1
ATOM 1335 O O . LYS A 1 174 ? 0.831 3.405 -1.484 1.00 97.12 174 LYS A O 1
ATOM 1340 N N . ARG A 1 175 ? 2.337 5.001 -0.980 1.00 97.62 175 ARG A N 1
ATOM 1341 C CA . ARG A 1 175 ? 3.153 4.850 -2.200 1.00 97.62 175 ARG A CA 1
ATOM 1342 C C . ARG A 1 175 ? 3.795 3.468 -2.325 1.00 97.62 175 ARG A C 1
ATOM 1344 O O . ARG A 1 175 ? 3.779 2.897 -3.407 1.00 97.62 175 ARG A O 1
ATOM 1351 N N . CYS A 1 176 ? 4.314 2.901 -1.235 1.00 97.88 176 CYS A N 1
ATOM 1352 C CA . CYS A 1 176 ? 4.884 1.550 -1.231 1.00 97.88 176 CYS A CA 1
ATOM 1353 C C . CYS A 1 176 ? 3.853 0.491 -1.624 1.00 97.88 176 CYS A C 1
ATOM 1355 O O . CYS A 1 176 ? 4.160 -0.399 -2.412 1.00 97.88 176 CYS A O 1
ATOM 1357 N N . ILE A 1 177 ? 2.635 0.597 -1.090 1.00 96.38 177 ILE A N 1
ATOM 1358 C CA . ILE A 1 177 ? 1.538 -0.320 -1.418 1.00 96.38 177 ILE A CA 1
ATOM 1359 C C . ILE A 1 177 ? 1.153 -0.171 -2.894 1.00 96.38 177 ILE A C 1
ATOM 1361 O O . ILE A 1 177 ? 1.072 -1.170 -3.607 1.00 96.38 177 ILE A O 1
ATOM 1365 N N . GLY A 1 178 ? 1.000 1.070 -3.367 1.00 95.19 178 GLY A N 1
ATOM 1366 C CA . GLY A 1 178 ? 0.692 1.356 -4.767 1.00 95.19 178 GLY A CA 1
ATOM 1367 C C . GLY A 1 178 ? 1.750 0.840 -5.745 1.00 95.19 178 GLY A C 1
ATOM 1368 O O . GLY A 1 178 ? 1.419 0.166 -6.714 1.00 95.19 178 GLY A O 1
ATOM 1369 N N . LEU A 1 179 ? 3.033 1.086 -5.470 1.00 96.62 179 LEU A N 1
ATOM 1370 C CA . LEU A 1 179 ? 4.125 0.586 -6.307 1.00 96.62 179 LEU A CA 1
ATOM 1371 C C . LEU A 1 179 ? 4.228 -0.944 -6.268 1.00 96.62 179 LEU A C 1
ATOM 1373 O O . LEU A 1 179 ? 4.509 -1.563 -7.292 1.00 96.62 179 LEU A O 1
ATOM 1377 N N . ASN A 1 180 ? 3.999 -1.570 -5.110 1.00 96.19 180 ASN A N 1
ATOM 1378 C CA . ASN A 1 180 ? 4.024 -3.026 -5.011 1.00 96.19 180 ASN A CA 1
ATOM 1379 C C . ASN A 1 180 ? 2.957 -3.676 -5.899 1.00 96.19 180 ASN A C 1
ATOM 1381 O O . ASN A 1 180 ? 3.248 -4.699 -6.509 1.00 96.19 180 ASN A O 1
ATOM 1385 N N . HIS A 1 181 ? 1.767 -3.077 -6.008 1.00 92.69 181 HIS A N 1
ATOM 1386 C CA . HIS A 1 181 ? 0.749 -3.536 -6.952 1.00 92.69 181 HIS A CA 1
ATOM 1387 C C . HIS A 1 181 ? 1.287 -3.541 -8.392 1.00 92.69 181 HIS A C 1
ATOM 1389 O O . HIS A 1 181 ? 1.298 -4.592 -9.027 1.00 92.69 181 HIS A O 1
ATOM 1395 N N . TRP A 1 182 ? 1.843 -2.421 -8.867 1.00 93.12 182 TRP A N 1
ATOM 1396 C CA . TRP A 1 182 ? 2.395 -2.347 -10.224 1.00 93.12 182 TRP A CA 1
ATOM 1397 C C . TRP A 1 182 ? 3.577 -3.291 -10.454 1.00 93.12 182 TRP A C 1
ATOM 1399 O O . TRP A 1 182 ? 3.720 -3.845 -11.539 1.00 93.12 182 TRP A O 1
ATOM 1409 N N . LEU A 1 183 ? 4.420 -3.529 -9.447 1.00 94.56 183 LEU A N 1
ATOM 1410 C CA . LEU A 1 183 ? 5.491 -4.522 -9.559 1.00 94.56 183 LEU A CA 1
ATOM 1411 C C . LEU A 1 183 ? 4.941 -5.947 -9.682 1.00 94.56 183 LEU A C 1
ATOM 1413 O O . LEU A 1 183 ? 5.439 -6.709 -10.507 1.00 94.56 183 LEU A O 1
ATOM 1417 N N . VAL A 1 184 ? 3.909 -6.300 -8.910 1.00 92.19 184 VAL A N 1
ATOM 1418 C CA . VAL A 1 184 ? 3.228 -7.598 -9.038 1.00 92.19 184 VAL A CA 1
ATOM 1419 C C . VAL A 1 184 ?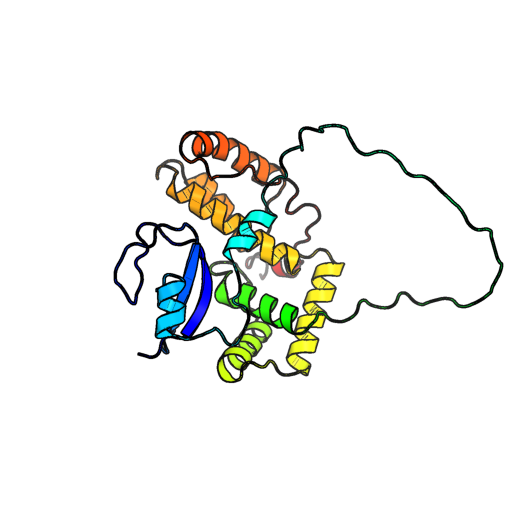 2.624 -7.748 -10.432 1.00 92.19 184 VAL A C 1
ATOM 1421 O O . VAL A 1 184 ? 2.852 -8.771 -11.075 1.00 92.19 184 VAL A O 1
ATOM 1424 N N . GLU A 1 185 ? 1.932 -6.720 -10.920 1.00 89.31 185 GLU A N 1
ATOM 1425 C CA . GLU A 1 185 ? 1.332 -6.701 -12.255 1.00 89.31 185 GLU A CA 1
ATOM 1426 C C . GLU A 1 185 ? 2.396 -6.898 -13.345 1.00 89.31 185 GLU A C 1
ATOM 1428 O O . GLU A 1 185 ? 2.306 -7.787 -14.197 1.00 89.31 185 GLU A O 1
ATOM 1433 N N . ALA A 1 186 ? 3.497 -6.145 -13.255 1.00 91.38 186 ALA A N 1
ATOM 1434 C CA . ALA A 1 186 ? 4.604 -6.25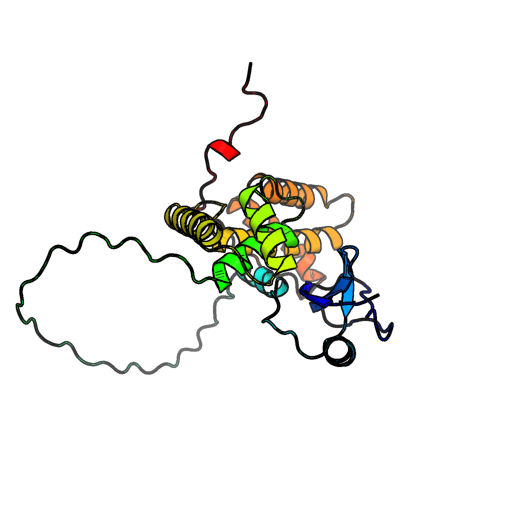6 -14.193 1.00 91.38 186 ALA A CA 1
ATOM 1435 C C . ALA A 1 186 ? 5.231 -7.660 -14.195 1.00 91.38 186 ALA A C 1
ATOM 1437 O O . ALA A 1 186 ? 5.597 -8.178 -15.254 1.00 91.38 186 ALA A O 1
ATOM 1438 N N . VAL A 1 187 ? 5.361 -8.285 -13.020 1.00 92.19 187 VAL A N 1
ATOM 1439 C CA . VAL A 1 187 ? 5.897 -9.644 -12.861 1.00 92.19 187 VAL A CA 1
ATOM 1440 C C . VAL A 1 187 ? 4.968 -10.681 -13.490 1.00 92.19 187 VAL A C 1
ATOM 1442 O O . VAL A 1 187 ? 5.458 -11.570 -14.188 1.00 92.19 187 VAL A O 1
ATOM 1445 N N . GLN A 1 188 ? 3.650 -10.570 -13.289 1.00 88.75 188 GLN A N 1
ATOM 1446 C CA . GLN A 1 188 ? 2.665 -11.503 -13.855 1.00 88.75 188 GLN A CA 1
ATOM 1447 C C . GLN A 1 188 ? 2.667 -11.491 -15.388 1.00 88.75 188 GLN A C 1
ATOM 1449 O O . GLN A 1 188 ? 2.518 -12.539 -16.018 1.00 88.75 188 GLN A O 1
ATOM 1454 N N . HIS A 1 189 ? 2.926 -10.330 -15.986 1.00 88.56 189 HIS A N 1
ATOM 1455 C CA . HIS A 1 189 ? 2.966 -10.153 -17.436 1.00 88.56 189 HIS A CA 1
ATOM 1456 C C . HIS A 1 189 ? 4.367 -10.241 -18.057 1.00 88.56 189 HIS A C 1
ATOM 1458 O O . HIS A 1 189 ? 4.552 -10.014 -19.259 1.00 88.56 189 HIS A O 1
ATOM 1464 N N . THR A 1 190 ? 5.362 -10.633 -17.262 1.00 89.00 190 THR A N 1
ATOM 1465 C CA . THR A 1 190 ? 6.726 -10.887 -17.719 1.00 89.00 190 THR A CA 1
ATOM 1466 C C . THR A 1 190 ? 7.011 -12.391 -17.723 1.00 89.00 190 THR A C 1
ATOM 1468 O O . THR A 1 190 ? 6.702 -13.115 -16.780 1.00 89.00 190 THR A O 1
ATOM 1471 N N . SER A 1 191 ? 7.637 -12.886 -18.795 1.00 87.62 191 SER A N 1
ATOM 1472 C CA . SER A 1 191 ? 8.072 -14.288 -18.896 1.00 87.62 191 SER A CA 1
ATOM 1473 C C . SER A 1 191 ? 8.991 -14.672 -17.731 1.00 87.62 191 SER A C 1
ATOM 1475 O O . SER A 1 191 ? 9.854 -13.875 -17.357 1.00 87.62 191 SER A O 1
ATOM 1477 N N . LYS A 1 192 ? 8.871 -15.906 -17.218 1.00 87.06 192 LYS A N 1
ATOM 1478 C CA . LYS A 1 192 ? 9.647 -16.399 -16.060 1.00 87.06 192 LYS A CA 1
ATOM 1479 C C . LYS A 1 192 ? 11.150 -16.124 -16.168 1.00 87.06 192 LYS A C 1
ATOM 1481 O O . LYS A 1 192 ? 11.727 -15.619 -15.217 1.00 87.06 192 LYS A O 1
ATOM 1486 N N . ASP A 1 193 ? 11.738 -16.310 -17.345 1.00 86.62 193 ASP A N 1
ATOM 1487 C CA . ASP A 1 193 ? 13.186 -16.145 -17.561 1.00 86.62 193 ASP A CA 1
ATOM 1488 C C . ASP A 1 193 ? 13.672 -14.686 -17.533 1.00 86.62 193 ASP A C 1
ATOM 1490 O O . ASP A 1 193 ? 14.866 -14.422 -17.611 1.00 86.62 193 ASP A O 1
ATOM 1494 N N . ARG A 1 194 ? 12.755 -13.713 -17.475 1.00 86.88 194 ARG A N 1
ATOM 1495 C CA . ARG A 1 194 ? 13.081 -12.278 -17.534 1.00 86.88 194 ARG A CA 1
ATOM 1496 C C . ARG A 1 194 ? 12.589 -11.490 -16.327 1.00 86.88 194 ARG A C 1
ATOM 1498 O O . ARG A 1 194 ? 12.946 -10.328 -16.183 1.00 86.88 194 ARG A O 1
ATOM 1505 N N . ARG A 1 195 ? 11.768 -12.082 -15.458 1.00 93.31 195 ARG A N 1
ATOM 1506 C CA . ARG A 1 195 ? 11.120 -11.349 -14.358 1.00 93.31 195 ARG A CA 1
ATOM 1507 C C . ARG A 1 195 ? 12.030 -11.085 -13.153 1.00 93.31 195 ARG A C 1
ATOM 1509 O O . ARG A 1 195 ? 11.645 -10.294 -12.299 1.00 93.31 195 ARG A O 1
ATOM 1516 N N . GLU A 1 196 ? 13.228 -11.677 -13.113 1.00 94.19 196 GLU A N 1
ATOM 1517 C CA . GLU A 1 196 ? 14.172 -11.553 -11.990 1.00 94.19 196 GLU A CA 1
ATOM 1518 C C . GLU A 1 196 ? 14.453 -10.087 -11.626 1.00 94.19 196 GLU A C 1
ATOM 1520 O O . GLU A 1 196 ? 14.437 -9.723 -10.454 1.00 94.19 196 GLU A O 1
ATOM 1525 N N . PHE A 1 197 ? 14.633 -9.212 -12.621 1.00 93.75 197 PHE A N 1
ATOM 1526 C CA . PHE A 1 197 ? 14.841 -7.781 -12.384 1.00 93.75 197 PHE A CA 1
ATOM 1527 C C . PHE A 1 197 ? 13.689 -7.143 -11.583 1.00 93.75 197 PHE A C 1
ATOM 1529 O O . PHE A 1 197 ? 13.926 -6.418 -10.615 1.00 93.75 197 PHE A O 1
ATOM 1536 N N . LEU A 1 198 ? 12.440 -7.424 -11.963 1.00 95.44 198 LEU A N 1
ATOM 1537 C CA . LEU A 1 198 ? 11.257 -6.879 -11.292 1.00 95.44 198 LEU A CA 1
ATOM 1538 C C . LEU A 1 198 ? 11.081 -7.480 -9.891 1.00 95.44 198 LEU A C 1
ATOM 1540 O O . LEU A 1 198 ? 10.770 -6.752 -8.950 1.00 95.44 198 LEU A O 1
ATOM 1544 N N . GLU A 1 199 ? 11.344 -8.780 -9.736 1.00 95.75 199 GLU A N 1
ATOM 1545 C CA . GLU A 1 199 ? 11.343 -9.457 -8.433 1.00 95.75 199 GLU A CA 1
ATOM 1546 C C . GLU A 1 199 ? 12.399 -8.844 -7.494 1.00 95.75 199 GLU A C 1
ATOM 1548 O O . GLU A 1 199 ? 12.108 -8.561 -6.332 1.00 95.75 199 GLU A O 1
ATOM 1553 N N . GLN A 1 200 ? 13.601 -8.534 -7.994 1.00 96.12 200 GLN A N 1
ATOM 1554 C CA . GLN A 1 200 ? 14.635 -7.838 -7.220 1.00 96.12 200 GLN A CA 1
ATOM 1555 C C . GLN A 1 200 ? 14.196 -6.424 -6.804 1.00 96.12 200 GLN A C 1
ATOM 1557 O O . GLN A 1 200 ? 14.460 -6.012 -5.670 1.00 96.12 200 GLN A O 1
ATOM 1562 N N . MET A 1 201 ? 13.499 -5.681 -7.674 1.00 97.38 201 MET A N 1
ATOM 1563 C CA . MET A 1 201 ? 12.924 -4.376 -7.312 1.00 97.38 201 MET A CA 1
ATOM 1564 C C . MET A 1 201 ? 11.840 -4.510 -6.239 1.00 97.38 201 MET A C 1
ATOM 1566 O O . MET A 1 201 ? 11.810 -3.709 -5.304 1.00 97.38 201 MET A O 1
ATOM 1570 N N . GLN A 1 202 ? 11.001 -5.545 -6.312 1.00 96.44 202 GLN A N 1
ATOM 1571 C CA . GLN A 1 202 ? 9.995 -5.832 -5.290 1.00 96.44 202 GLN A CA 1
ATOM 1572 C C . GLN A 1 202 ? 10.637 -6.165 -3.939 1.00 96.44 202 GLN A C 1
ATOM 1574 O O . GLN A 1 202 ? 10.267 -5.578 -2.923 1.00 96.44 202 GLN A O 1
ATOM 1579 N N . VAL A 1 203 ? 11.653 -7.032 -3.918 1.00 96.38 203 VAL A N 1
ATOM 1580 C CA . VAL A 1 203 ? 12.416 -7.354 -2.700 1.00 96.38 203 VAL A CA 1
ATOM 1581 C C . VAL A 1 203 ? 13.066 -6.100 -2.114 1.00 96.38 203 VAL A C 1
ATOM 1583 O O . VAL A 1 203 ? 13.042 -5.892 -0.897 1.00 96.38 203 VAL A O 1
ATOM 1586 N N . HIS A 1 204 ? 13.627 -5.236 -2.963 1.00 96.44 204 HIS A N 1
ATOM 1587 C CA . HIS A 1 204 ? 14.209 -3.971 -2.527 1.00 96.44 204 HIS A CA 1
ATOM 1588 C C . HIS A 1 204 ? 13.151 -3.063 -1.887 1.00 96.44 204 HIS A C 1
ATOM 1590 O O . HIS A 1 204 ? 13.364 -2.566 -0.779 1.00 96.44 204 HIS A O 1
ATOM 1596 N N . LEU A 1 205 ? 11.991 -2.908 -2.530 1.00 97.62 205 LEU A N 1
ATOM 1597 C CA . LEU A 1 205 ? 10.868 -2.137 -2.004 1.00 97.62 205 LEU A CA 1
ATOM 1598 C C . LEU A 1 205 ? 10.378 -2.697 -0.659 1.00 97.62 205 LEU A C 1
ATOM 1600 O O . LEU A 1 205 ? 10.204 -1.937 0.290 1.00 97.62 205 LEU A O 1
ATOM 1604 N N . HIS A 1 206 ? 10.234 -4.018 -0.529 1.00 97.12 206 HIS A N 1
ATOM 1605 C CA . HIS A 1 206 ? 9.807 -4.674 0.716 1.00 97.12 206 HIS A CA 1
ATOM 1606 C C . HIS A 1 206 ? 10.804 -4.474 1.856 1.00 97.12 206 HIS A C 1
ATOM 1608 O O . HIS A 1 206 ? 10.424 -4.394 3.026 1.00 97.12 206 HIS A O 1
ATOM 1614 N N . ARG A 1 207 ? 12.095 -4.381 1.535 1.00 95.12 207 ARG A N 1
ATOM 1615 C CA . ARG A 1 207 ? 13.161 -4.219 2.524 1.00 95.12 207 ARG A CA 1
ATOM 1616 C C . ARG A 1 207 ? 13.376 -2.768 2.943 1.00 95.12 207 ARG A C 1
ATOM 1618 O O . ARG A 1 207 ? 13.573 -2.518 4.132 1.00 95.12 207 ARG A O 1
ATOM 1625 N N . PHE A 1 208 ? 13.385 -1.846 1.985 1.00 96.25 208 PHE A N 1
ATOM 1626 C CA . PHE A 1 208 ? 13.825 -0.462 2.184 1.00 96.25 208 PHE A CA 1
ATOM 1627 C C . PHE A 1 208 ? 12.708 0.568 2.073 1.00 96.25 208 PHE A C 1
ATOM 1629 O O . PHE A 1 208 ? 12.910 1.696 2.505 1.00 96.25 208 PHE A O 1
ATOM 1636 N N . TRP A 1 209 ? 11.533 0.178 1.572 1.00 97.44 209 TRP A N 1
ATOM 1637 C CA . TRP A 1 209 ? 10.326 1.009 1.532 1.00 97.44 209 TRP A CA 1
ATOM 1638 C C . TRP A 1 209 ? 10.478 2.260 0.666 1.00 97.44 209 TRP A C 1
ATOM 1640 O O . TRP A 1 209 ? 9.881 3.301 0.928 1.00 97.44 209 TRP A O 1
ATOM 1650 N N . MET A 1 210 ? 11.324 2.165 -0.349 1.00 96.69 210 MET A N 1
ATOM 1651 C CA . MET A 1 210 ? 11.555 3.194 -1.350 1.00 96.69 210 MET A CA 1
ATOM 1652 C C . MET A 1 210 ? 12.323 2.576 -2.512 1.00 96.69 210 MET A C 1
ATOM 1654 O O . MET A 1 210 ? 13.038 1.589 -2.327 1.00 96.69 210 MET A O 1
ATOM 1658 N N . LEU A 1 211 ? 12.206 3.193 -3.682 1.00 97.00 211 LEU A N 1
ATOM 1659 C CA . LEU A 1 211 ? 13.109 2.995 -4.809 1.00 97.00 211 LEU A CA 1
ATOM 1660 C C . LEU A 1 211 ? 13.709 4.346 -5.197 1.00 97.00 211 LEU A C 1
ATOM 1662 O O . LEU A 1 211 ? 13.072 5.385 -5.064 1.00 97.00 211 LEU A O 1
ATOM 1666 N N . THR A 1 212 ? 14.948 4.338 -5.670 1.00 96.44 212 THR A N 1
ATOM 1667 C CA . THR A 1 212 ? 15.601 5.540 -6.206 1.00 96.44 212 THR A CA 1
ATOM 1668 C C . THR A 1 212 ? 14.983 5.951 -7.548 1.00 96.44 212 THR A C 1
ATOM 1670 O O . THR A 1 212 ? 14.484 5.078 -8.266 1.00 96.44 212 THR A O 1
ATOM 1673 N N . PRO A 1 213 ? 15.118 7.223 -7.975 1.00 97.06 213 PRO A N 1
ATOM 1674 C CA . PRO A 1 213 ? 14.663 7.649 -9.300 1.00 97.06 213 PRO A CA 1
ATOM 1675 C C . PRO A 1 213 ? 15.245 6.804 -10.438 1.00 97.06 213 PRO A C 1
ATOM 1677 O O . PRO A 1 213 ? 14.542 6.415 -11.363 1.00 97.06 213 PRO A O 1
ATOM 1680 N N . LYS A 1 214 ? 16.511 6.378 -10.325 1.00 96.62 214 LYS A N 1
ATOM 1681 C CA . LYS A 1 214 ? 17.143 5.477 -11.306 1.00 96.62 214 LYS A CA 1
ATOM 1682 C C . LYS A 1 214 ? 16.475 4.100 -11.378 1.00 96.62 214 LYS A C 1
ATOM 1684 O O . LYS A 1 214 ? 16.373 3.541 -12.470 1.00 96.62 214 LYS A O 1
ATOM 1689 N N . GLN A 1 215 ? 16.052 3.545 -10.240 1.00 97.06 215 GLN A N 1
ATOM 1690 C CA . GLN A 1 215 ? 15.313 2.279 -10.190 1.00 97.06 215 GLN A CA 1
ATOM 1691 C C . GLN A 1 215 ? 13.908 2.448 -10.779 1.00 97.06 215 GLN A C 1
ATOM 1693 O O . GLN A 1 215 ? 13.503 1.624 -11.596 1.00 97.06 215 GLN A O 1
ATOM 1698 N N . MET A 1 216 ? 13.211 3.540 -10.449 1.00 97.44 216 MET A N 1
ATOM 1699 C CA . MET A 1 216 ? 11.906 3.868 -11.036 1.00 97.44 216 MET A CA 1
ATOM 1700 C C . MET A 1 216 ? 11.995 4.040 -12.558 1.00 97.44 216 MET A C 1
ATOM 1702 O O . MET A 1 216 ? 11.247 3.400 -13.294 1.00 97.44 216 MET A O 1
ATOM 1706 N N . ALA A 1 217 ? 12.990 4.781 -13.050 1.00 96.25 217 ALA A N 1
ATOM 1707 C CA . ALA A 1 217 ? 13.260 4.937 -14.477 1.00 96.25 217 ALA A CA 1
ATOM 1708 C C . ALA A 1 217 ? 13.555 3.597 -15.170 1.00 96.25 217 ALA A C 1
ATOM 1710 O O . ALA A 1 217 ? 13.151 3.360 -16.310 1.00 96.25 217 ALA A O 1
ATOM 1711 N N . ALA A 1 218 ? 14.268 2.688 -14.497 1.00 95.06 218 ALA A N 1
ATOM 1712 C CA . ALA A 1 218 ? 14.532 1.350 -15.020 1.00 95.06 218 ALA A CA 1
ATOM 1713 C C . ALA A 1 218 ? 13.251 0.503 -15.112 1.00 95.06 218 ALA A C 1
ATOM 1715 O O . ALA A 1 218 ? 13.046 -0.161 -16.130 1.00 95.06 218 ALA A O 1
ATOM 1716 N N . ILE A 1 219 ? 12.365 0.581 -14.113 1.00 95.31 219 ILE A N 1
ATOM 1717 C CA . ILE A 1 219 ? 11.034 -0.043 -14.163 1.00 95.31 219 ILE A CA 1
ATOM 1718 C C . ILE A 1 219 ? 10.207 0.565 -15.297 1.00 95.31 219 ILE A C 1
ATOM 1720 O O . ILE A 1 219 ? 9.602 -0.176 -16.065 1.00 95.31 219 ILE A O 1
ATOM 1724 N N . ASN A 1 220 ? 10.229 1.887 -15.479 1.00 95.12 220 ASN A N 1
ATOM 1725 C CA . ASN A 1 220 ? 9.531 2.545 -16.582 1.00 95.12 220 ASN A CA 1
ATOM 1726 C C . ASN A 1 220 ? 10.031 2.074 -17.946 1.00 95.12 220 ASN A C 1
ATOM 1728 O O . ASN A 1 220 ? 9.205 1.774 -18.809 1.00 95.12 220 ASN A O 1
ATOM 1732 N N . ARG A 1 221 ? 11.351 1.958 -18.145 1.00 93.56 221 ARG A N 1
ATOM 1733 C CA . ARG A 1 221 ? 11.928 1.397 -19.379 1.00 93.56 221 ARG A CA 1
ATOM 1734 C C . ARG A 1 221 ? 11.469 -0.038 -19.612 1.00 93.56 221 ARG A C 1
ATOM 1736 O O . ARG A 1 221 ? 11.055 -0.361 -20.720 1.00 93.56 221 ARG A O 1
ATOM 1743 N N . TRP A 1 222 ? 11.463 -0.871 -18.572 1.00 91.50 222 TRP A N 1
ATOM 1744 C CA . TRP A 1 222 ? 10.915 -2.227 -18.655 1.00 91.50 222 TRP A CA 1
ATOM 1745 C C . TRP A 1 222 ? 9.433 -2.218 -19.058 1.00 91.50 222 TRP A C 1
ATOM 1747 O O . TRP A 1 222 ? 9.015 -2.901 -19.997 1.00 91.50 222 TRP A O 1
ATOM 1757 N N . GLY A 1 223 ? 8.650 -1.370 -18.391 1.00 89.25 223 GLY A N 1
ATOM 1758 C CA . GLY A 1 223 ? 7.221 -1.184 -18.600 1.00 89.25 223 GLY A CA 1
ATOM 1759 C C . GLY A 1 223 ? 6.851 -0.734 -20.012 1.00 89.25 223 GLY A C 1
ATOM 1760 O O . GLY A 1 223 ? 5.733 -0.993 -20.434 1.00 89.25 223 GLY A O 1
ATOM 1761 N N . GLN A 1 224 ? 7.769 -0.152 -20.798 1.00 89.44 224 GLN A N 1
ATOM 1762 C CA . GLN A 1 224 ? 7.501 0.184 -22.207 1.00 89.44 224 GLN A CA 1
ATOM 1763 C C . GLN A 1 224 ? 7.112 -1.044 -23.037 1.00 89.44 224 GLN A C 1
ATOM 1765 O O . GLN A 1 224 ? 6.321 -0.931 -23.968 1.00 89.44 224 GLN A O 1
ATOM 1770 N N . HIS A 1 225 ? 7.654 -2.222 -22.717 1.00 85.56 225 HIS A N 1
ATOM 1771 C CA . HIS A 1 225 ? 7.276 -3.461 -23.396 1.00 85.56 225 HIS A CA 1
ATOM 1772 C C . HIS A 1 225 ? 5.954 -4.034 -22.881 1.00 85.56 225 HIS A C 1
ATOM 1774 O O . HIS A 1 225 ? 5.233 -4.667 -23.651 1.00 85.56 225 HIS A O 1
ATOM 1780 N N . ILE A 1 226 ? 5.645 -3.810 -21.603 1.00 85.88 226 ILE A N 1
ATOM 1781 C CA . ILE A 1 226 ? 4.403 -4.253 -20.959 1.00 85.88 226 ILE A CA 1
ATOM 1782 C C . ILE A 1 226 ? 3.224 -3.421 -21.472 1.00 85.88 226 ILE A C 1
ATOM 1784 O O . ILE A 1 226 ? 2.237 -3.994 -21.918 1.00 85.88 226 ILE A O 1
ATOM 1788 N N . ARG A 1 227 ? 3.388 -2.096 -21.559 1.00 88.69 227 ARG A N 1
ATOM 1789 C CA . ARG A 1 227 ? 2.413 -1.141 -22.117 1.00 88.69 227 ARG A CA 1
ATOM 1790 C C . ARG A 1 227 ? 2.009 -1.406 -23.566 1.00 88.69 227 ARG A C 1
ATOM 1792 O O . ARG A 1 227 ? 0.977 -0.943 -24.012 1.00 88.69 227 ARG A O 1
ATOM 1799 N N . LYS A 1 228 ? 2.814 -2.157 -24.325 1.00 83.62 228 LYS A N 1
ATOM 1800 C CA . LYS A 1 228 ? 2.448 -2.595 -25.687 1.00 83.62 228 LYS A CA 1
ATOM 1801 C C . LYS A 1 228 ? 1.487 -3.787 -25.701 1.00 83.62 228 LYS A C 1
ATOM 1803 O O . LYS A 1 228 ? 1.050 -4.193 -26.772 1.00 83.62 228 LYS A O 1
ATOM 1808 N N . ARG A 1 229 ? 1.274 -4.428 -24.552 1.00 76.44 229 ARG A N 1
ATOM 1809 C CA . ARG A 1 229 ? 0.504 -5.670 -24.400 1.00 76.44 229 ARG A CA 1
ATOM 1810 C C . ARG A 1 229 ? -0.692 -5.508 -23.466 1.00 76.44 229 ARG A C 1
ATOM 1812 O O . ARG A 1 229 ? -1.585 -6.343 -23.521 1.00 76.44 229 ARG A O 1
ATOM 1819 N N . IL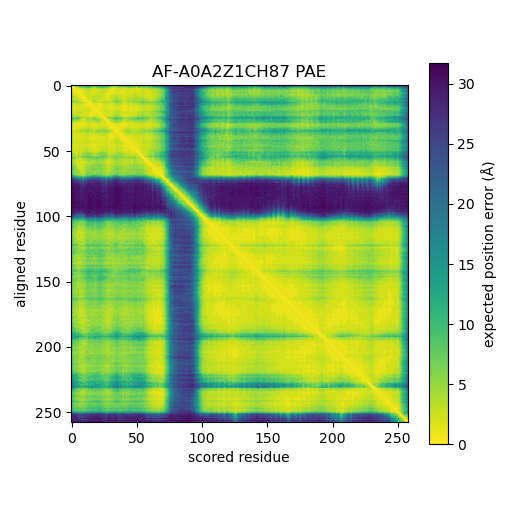E A 1 230 ? -0.659 -4.500 -22.599 1.00 74.56 230 ILE A N 1
ATOM 1820 C CA . ILE A 1 230 ? -1.669 -4.203 -21.586 1.00 74.56 230 ILE A CA 1
ATOM 1821 C C . ILE A 1 230 ? -1.826 -2.690 -21.564 1.00 74.56 230 ILE A C 1
ATOM 1823 O O . ILE A 1 230 ? -0.833 -1.986 -21.361 1.00 74.56 230 ILE A O 1
ATOM 1827 N N . ASP A 1 231 ? -3.048 -2.214 -21.762 1.00 66.25 231 ASP A N 1
ATOM 1828 C CA . ASP A 1 231 ? -3.333 -0.782 -21.842 1.00 66.25 231 ASP A CA 1
ATOM 1829 C C . ASP A 1 231 ? -3.230 -0.099 -20.464 1.00 66.25 231 ASP A C 1
ATOM 1831 O O . ASP A 1 231 ? -2.838 1.062 -20.375 1.00 66.25 231 ASP A O 1
ATOM 1835 N N . ASP A 1 232 ? -3.470 -0.841 -19.379 1.00 76.75 232 ASP A N 1
ATOM 1836 C CA . ASP A 1 232 ? -3.610 -0.279 -18.030 1.00 76.75 232 ASP A CA 1
ATOM 1837 C C . ASP A 1 232 ? -2.305 -0.179 -17.222 1.00 76.75 232 ASP A C 1
ATOM 1839 O O . ASP A 1 232 ? -2.322 0.304 -16.091 1.00 76.75 232 ASP A O 1
ATOM 1843 N N . PHE A 1 233 ? -1.149 -0.599 -17.761 1.00 86.81 233 PHE A N 1
ATOM 1844 C CA . PHE A 1 233 ? 0.127 -0.436 -17.049 1.00 86.81 233 PHE A CA 1
ATOM 1845 C C . PHE A 1 233 ? 0.629 1.016 -17.164 1.00 86.81 233 PHE A C 1
ATOM 1847 O O . PHE A 1 233 ? 1.059 1.427 -18.240 1.00 86.81 233 PHE A O 1
ATOM 1854 N N . PRO A 1 234 ? 0.669 1.823 -16.093 1.00 91.06 234 PRO A N 1
ATOM 1855 C CA . PRO A 1 234 ? 0.924 3.251 -16.219 1.00 91.06 234 PRO A CA 1
ATOM 1856 C C . PRO A 1 234 ? 2.411 3.571 -16.380 1.00 91.06 234 PRO A C 1
ATOM 1858 O O . PRO A 1 234 ? 3.298 2.743 -16.141 1.00 91.06 234 PRO A O 1
ATOM 1861 N N . LEU A 1 235 ? 2.708 4.814 -16.763 1.00 93.56 235 LEU A N 1
ATOM 1862 C CA . LEU A 1 235 ? 4.017 5.408 -16.503 1.00 93.56 235 LEU A CA 1
ATOM 1863 C C . LEU A 1 235 ? 4.104 5.762 -15.012 1.00 93.56 235 LEU A C 1
ATOM 1865 O O . LEU A 1 235 ? 3.220 6.430 -14.483 1.00 93.56 235 LEU A O 1
ATOM 1869 N N . LEU A 1 236 ? 5.151 5.309 -14.328 1.00 95.38 236 LEU A N 1
ATOM 1870 C CA . LEU A 1 236 ? 5.334 5.568 -12.902 1.00 95.38 236 LEU A CA 1
ATOM 1871 C C . LEU A 1 236 ? 6.097 6.878 -12.681 1.00 95.38 236 LEU A C 1
ATOM 1873 O O . LEU A 1 236 ? 7.021 7.188 -13.432 1.00 95.38 236 LEU A O 1
ATOM 1877 N N . ASP A 1 237 ? 5.749 7.616 -11.631 1.00 96.50 237 ASP A N 1
ATOM 1878 C CA . ASP A 1 237 ? 6.460 8.823 -11.206 1.00 96.50 237 ASP A CA 1
ATOM 1879 C C . ASP A 1 237 ? 7.854 8.456 -10.668 1.00 96.50 237 ASP A C 1
ATOM 1881 O O . ASP A 1 237 ? 7.995 7.777 -9.645 1.00 96.50 237 ASP A O 1
ATOM 1885 N N . GLU A 1 238 ? 8.901 8.902 -11.364 1.00 96.88 238 GLU A N 1
ATOM 1886 C CA . GLU A 1 238 ? 10.292 8.620 -10.999 1.00 96.88 238 GLU A CA 1
ATOM 1887 C C . GLU A 1 238 ? 10.703 9.293 -9.683 1.00 96.88 238 GLU A C 1
ATOM 1889 O O . GLU A 1 238 ? 11.571 8.783 -8.971 1.00 96.88 238 GLU A O 1
ATOM 1894 N N . GLU A 1 239 ? 10.021 10.372 -9.302 1.00 96.31 239 GLU A N 1
ATOM 1895 C CA . GLU A 1 239 ? 10.281 11.136 -8.085 1.00 96.31 239 GLU A CA 1
ATOM 1896 C C . GLU A 1 239 ? 9.335 10.754 -6.932 1.00 96.31 239 GLU A C 1
ATOM 1898 O O . GLU A 1 239 ? 9.384 11.361 -5.857 1.00 96.31 239 GLU A O 1
ATOM 1903 N N . ALA A 1 240 ? 8.538 9.685 -7.081 1.00 95.69 240 ALA A N 1
ATOM 1904 C CA . ALA A 1 240 ? 7.569 9.247 -6.072 1.00 95.69 240 ALA A CA 1
ATOM 1905 C C . ALA A 1 240 ? 8.190 9.034 -4.675 1.00 95.69 240 ALA A C 1
ATOM 1907 O O . ALA A 1 240 ? 7.525 9.211 -3.653 1.00 95.69 240 ALA A O 1
ATOM 1908 N N . PHE A 1 241 ? 9.473 8.681 -4.595 1.00 96.81 241 PHE A N 1
ATOM 1909 C CA . PHE A 1 241 ? 10.198 8.464 -3.335 1.00 96.81 241 PHE A CA 1
ATOM 1910 C C . PHE A 1 241 ? 11.301 9.502 -3.085 1.00 96.81 241 PHE A C 1
ATOM 1912 O O . PHE A 1 241 ? 12.148 9.321 -2.207 1.00 96.81 241 PHE A O 1
ATOM 1919 N N . SER A 1 242 ? 11.310 10.596 -3.845 1.00 93.81 242 SER A N 1
ATOM 1920 C CA . SER A 1 242 ? 12.343 11.621 -3.753 1.00 93.81 242 SER A CA 1
ATOM 1921 C C . SER A 1 242 ? 12.369 12.278 -2.375 1.00 93.81 242 SER A C 1
ATOM 1923 O O . SER A 1 242 ? 11.341 12.657 -1.808 1.00 93.81 242 SER A O 1
ATOM 1925 N N . GLY A 1 243 ? 13.567 12.375 -1.796 1.00 94.38 243 GLY A N 1
ATOM 1926 C CA . GLY A 1 243 ? 13.777 12.937 -0.462 1.00 94.38 243 GLY A CA 1
ATOM 1927 C C . GLY A 1 243 ? 13.220 12.103 0.699 1.00 94.38 243 GLY A C 1
ATOM 1928 O O . GLY A 1 243 ? 13.213 12.599 1.827 1.00 94.38 243 GLY A O 1
ATOM 1929 N N . VAL A 1 244 ? 12.762 10.868 0.456 1.00 96.56 244 VAL A N 1
ATOM 1930 C CA . VAL A 1 244 ? 12.365 9.940 1.521 1.00 96.56 244 VAL A CA 1
ATOM 1931 C C . VAL A 1 244 ? 13.609 9.406 2.240 1.00 96.56 244 VAL A C 1
ATOM 1933 O O . VAL A 1 244 ? 14.595 9.020 1.616 1.00 96.56 244 VAL A O 1
ATOM 1936 N N . ILE A 1 245 ? 13.560 9.381 3.573 1.00 96.69 245 ILE A N 1
ATOM 1937 C CA . ILE A 1 245 ? 14.690 9.049 4.444 1.00 96.69 245 ILE A CA 1
ATOM 1938 C C . ILE A 1 245 ? 14.458 7.704 5.137 1.00 96.69 245 ILE A C 1
ATOM 1940 O O . ILE A 1 245 ? 13.467 7.498 5.847 1.00 96.69 245 ILE A O 1
ATOM 1944 N N . LEU A 1 246 ? 15.418 6.792 4.985 1.00 94.75 246 LEU A N 1
ATOM 1945 C CA . LEU A 1 246 ? 15.452 5.515 5.693 1.00 94.75 246 LEU A CA 1
ATOM 1946 C C . LEU A 1 246 ? 16.055 5.700 7.102 1.00 94.75 246 LEU A C 1
ATOM 1948 O O . LEU A 1 246 ? 17.231 6.057 7.201 1.00 94.75 246 LEU A O 1
ATOM 1952 N N . PRO A 1 247 ? 15.313 5.439 8.196 1.00 93.12 247 PRO A N 1
ATOM 1953 C CA . PRO A 1 247 ? 15.836 5.556 9.556 1.00 93.12 247 PRO A CA 1
ATOM 1954 C C . PRO A 1 247 ? 17.050 4.658 9.812 1.00 93.12 247 PRO A C 1
ATOM 1956 O O . PRO A 1 247 ? 17.087 3.515 9.355 1.00 93.12 247 PRO A O 1
ATOM 1959 N N . GLU A 1 248 ? 17.994 5.121 10.635 1.00 90.62 248 GLU A N 1
ATOM 1960 C CA . GLU A 1 248 ? 19.236 4.393 10.950 1.00 90.62 248 GLU A CA 1
ATOM 1961 C C . GLU A 1 248 ? 19.001 2.958 11.439 1.00 90.62 248 GLU A C 1
ATOM 1963 O O . GLU A 1 248 ? 19.717 2.031 11.058 1.00 90.62 248 GLU A O 1
ATOM 1968 N N . PHE A 1 249 ? 17.968 2.736 12.257 1.00 88.94 249 PHE A N 1
ATOM 1969 C CA . PHE A 1 249 ? 17.673 1.403 12.784 1.00 88.94 249 PHE A CA 1
ATOM 1970 C C . PHE A 1 249 ? 17.275 0.398 11.686 1.00 88.94 249 PHE A C 1
ATOM 1972 O O . PHE A 1 249 ? 17.439 -0.805 11.884 1.00 88.94 249 PHE A O 1
ATOM 1979 N N . MET A 1 250 ? 16.785 0.872 10.533 1.00 90.12 250 MET A N 1
ATOM 1980 C CA . MET A 1 250 ? 16.466 0.039 9.366 1.00 90.12 250 MET A CA 1
ATOM 1981 C C . MET A 1 250 ? 17.683 -0.198 8.459 1.00 90.12 250 MET A C 1
ATOM 1983 O O . MET A 1 250 ? 17.683 -1.163 7.696 1.00 90.12 250 MET A O 1
ATOM 1987 N N . GLN A 1 251 ? 18.723 0.640 8.551 1.00 84.25 251 GLN A N 1
ATOM 1988 C CA . GLN A 1 251 ? 19.944 0.531 7.742 1.00 84.25 251 GLN A CA 1
ATOM 1989 C C . GLN A 1 251 ? 20.867 -0.605 8.213 1.00 84.25 251 GLN A C 1
ATOM 1991 O O . GLN A 1 251 ? 21.640 -1.150 7.426 1.00 84.25 251 GLN A O 1
ATOM 1996 N N . ARG A 1 252 ? 20.792 -0.992 9.494 1.00 72.25 252 ARG A N 1
ATOM 1997 C CA . ARG A 1 252 ? 21.704 -1.982 10.085 1.00 72.25 252 ARG A CA 1
ATOM 1998 C C . ARG A 1 252 ? 21.509 -3.374 9.472 1.00 72.25 252 ARG A C 1
ATOM 2000 O O . ARG A 1 252 ? 20.439 -3.980 9.577 1.00 72.25 252 ARG A O 1
ATOM 2007 N N . ASN A 1 253 ? 22.577 -3.911 8.883 1.00 55.69 253 ASN A N 1
ATOM 2008 C CA . ASN A 1 253 ? 22.680 -5.336 8.585 1.00 55.69 253 ASN A CA 1
ATOM 2009 C C . ASN A 1 253 ? 22.876 -6.116 9.904 1.00 55.69 253 ASN A C 1
ATOM 2011 O O . ASN A 1 253 ? 23.677 -5.692 10.737 1.00 55.69 253 ASN A O 1
ATOM 2015 N N . PRO A 1 254 ? 22.212 -7.272 10.103 1.00 49.53 254 PRO A N 1
ATOM 2016 C CA . PRO A 1 254 ? 22.396 -8.105 11.298 1.00 49.53 254 PRO A CA 1
ATOM 2017 C C . PRO A 1 254 ? 23.850 -8.554 11.538 1.00 49.53 254 PRO A C 1
ATOM 2019 O O . PRO A 1 254 ? 24.186 -8.963 12.642 1.00 49.53 254 PRO A O 1
ATOM 2022 N N . SER A 1 255 ? 24.716 -8.467 10.525 1.00 46.84 255 SER A N 1
ATOM 2023 C CA . SER A 1 255 ? 26.123 -8.870 10.575 1.00 46.84 255 SER A CA 1
ATOM 2024 C C . SER A 1 255 ? 27.059 -7.895 11.305 1.00 46.84 255 SER A C 1
ATOM 2026 O O . SER A 1 255 ? 28.23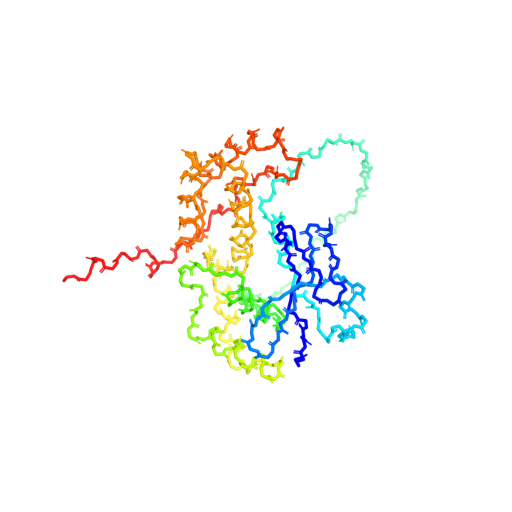2 -8.216 11.461 1.00 46.84 255 SER A O 1
ATOM 2028 N N . SER A 1 256 ? 26.583 -6.738 11.784 1.00 42.81 256 SER A N 1
ATOM 2029 C CA . SER A 1 256 ? 27.418 -5.762 12.509 1.00 42.81 256 SER A CA 1
ATOM 2030 C C . SER A 1 256 ? 27.401 -5.919 14.039 1.00 42.81 256 SER A C 1
ATOM 2032 O O . SER A 1 256 ? 27.797 -4.998 14.750 1.00 42.81 256 SER A O 1
ATOM 2034 N N . ARG A 1 257 ? 26.903 -7.045 14.562 1.00 45.25 257 ARG A N 1
ATOM 2035 C CA . ARG A 1 257 ? 27.099 -7.448 15.962 1.00 45.25 257 ARG A CA 1
ATOM 2036 C C . ARG A 1 257 ? 28.074 -8.624 15.987 1.00 45.25 257 ARG A C 1
ATOM 2038 O O . ARG A 1 257 ? 27.650 -9.775 15.935 1.00 45.25 257 ARG A O 1
ATOM 2045 N N . ARG A 1 258 ? 29.366 -8.313 15.996 1.00 38.06 258 ARG A N 1
ATOM 2046 C CA . ARG A 1 258 ? 30.411 -9.182 16.540 1.00 38.06 258 ARG A CA 1
ATOM 2047 C C . ARG A 1 258 ? 31.014 -8.466 17.731 1.00 38.06 258 ARG A C 1
ATOM 2049 O O . ARG A 1 258 ? 31.166 -7.230 17.614 1.00 38.06 258 ARG A O 1
#